Protein AF-A0A1V2M149-F1 (afdb_monomer_lite)

Foldseek 3Di:
DVVVQLVLLVVLLVLLVVLLVLLVVLLVQEDADPLLALQVFDQSHFHWFPAADPVVRHALSVQLVVLSVQSVVCNVCRPVPPDHSVSSVVSSVSNVVSSVQRVPADHHQNVLFVVLLVVLVVLLVVLVVCLVPDDEDPVLSVVLVVLSVLSVLLSPQPLEGQQLWGWDHDRNTHIDIDGDVDSNSFHSHSDCCDTSSVVNVVSSVCSRPPDHPPPPVPPVVPPPPPDDDDDDDDDDDDDD

Structure (mmCIF, N/CA/C/O backbone):
data_AF-A0A1V2M149-F1
#
_entry.id   AF-A0A1V2M149-F1
#
loop_
_atom_site.group_PDB
_atom_site.id
_atom_site.type_symbol
_atom_site.label_atom_id
_atom_site.label_alt_id
_atom_site.label_comp_id
_atom_site.label_asym_id
_atom_site.label_entity_id
_atom_site.label_seq_id
_atom_site.pdbx_PDB_ins_code
_atom_site.Cartn_x
_atom_site.Cartn_y
_atom_site.Cartn_z
_atom_site.occupancy
_atom_site.B_iso_or_equiv
_atom_site.auth_seq_id
_atom_site.auth_comp_id
_atom_site.auth_asym_id
_atom_site.auth_atom_id
_atom_site.pdbx_PDB_model_num
ATOM 1 N N . MET A 1 1 ? 32.442 -11.843 -39.192 1.00 55.91 1 MET A N 1
ATOM 2 C CA . MET A 1 1 ? 32.584 -10.515 -38.550 1.00 55.91 1 MET A CA 1
ATOM 3 C C . MET A 1 1 ? 31.422 -9.558 -38.807 1.00 55.91 1 MET A C 1
ATOM 5 O O . MET A 1 1 ? 30.627 -9.436 -37.894 1.00 55.91 1 MET A O 1
ATOM 9 N N . GLN A 1 2 ? 31.241 -8.909 -39.972 1.00 56.12 2 GLN A N 1
ATOM 10 C CA . GLN A 1 2 ? 30.131 -7.934 -40.131 1.00 56.12 2 GLN A CA 1
ATOM 11 C C . GLN A 1 2 ? 28.722 -8.558 -40.018 1.00 56.12 2 GLN A C 1
ATOM 13 O O . GLN A 1 2 ? 27.855 -7.975 -39.384 1.00 56.12 2 GLN A O 1
ATOM 18 N N . ILE A 1 3 ? 28.509 -9.769 -40.549 1.00 57.56 3 ILE A N 1
ATOM 19 C CA . ILE A 1 3 ? 27.201 -10.458 -40.491 1.00 57.56 3 ILE A CA 1
ATOM 20 C C . ILE A 1 3 ? 26.875 -10.984 -39.079 1.00 57.56 3 ILE A C 1
ATOM 22 O O . ILE A 1 3 ? 25.731 -10.899 -38.646 1.00 57.56 3 ILE A O 1
ATOM 26 N N . GLU A 1 4 ? 27.868 -11.486 -38.334 1.00 62.62 4 GLU A N 1
ATOM 27 C CA . GLU A 1 4 ? 27.676 -11.912 -36.933 1.00 62.62 4 GLU A CA 1
ATOM 28 C C . GLU A 1 4 ? 27.300 -10.734 -36.031 1.00 62.62 4 GLU A C 1
ATOM 30 O O . GLU A 1 4 ? 26.436 -10.880 -35.175 1.00 62.62 4 GLU A O 1
ATOM 35 N N . ASN A 1 5 ? 27.890 -9.557 -36.261 1.00 63.03 5 ASN A N 1
ATOM 36 C CA . ASN A 1 5 ? 27.595 -8.367 -35.466 1.00 63.03 5 ASN A CA 1
ATOM 37 C C . ASN A 1 5 ? 26.162 -7.847 -35.708 1.00 63.03 5 ASN A C 1
ATOM 39 O O . ASN A 1 5 ? 25.458 -7.510 -34.764 1.00 63.03 5 ASN A O 1
ATOM 43 N N . ILE A 1 6 ? 25.689 -7.874 -36.961 1.00 64.38 6 ILE A N 1
ATOM 44 C CA . ILE A 1 6 ? 24.309 -7.487 -37.318 1.00 64.38 6 ILE A CA 1
ATOM 45 C C . ILE A 1 6 ? 23.278 -8.449 -36.707 1.00 64.38 6 ILE A C 1
ATOM 47 O O . ILE A 1 6 ? 22.243 -8.011 -36.203 1.00 64.38 6 ILE A O 1
ATOM 51 N N . ASN A 1 7 ? 23.558 -9.756 -36.720 1.00 74.94 7 ASN A N 1
ATOM 52 C CA . ASN A 1 7 ? 22.673 -10.745 -36.101 1.00 74.94 7 ASN A CA 1
ATOM 53 C C . ASN A 1 7 ? 22.617 -10.583 -34.575 1.00 74.94 7 ASN A C 1
ATOM 55 O O . ASN A 1 7 ? 21.542 -10.722 -33.999 1.00 74.94 7 ASN A O 1
ATOM 59 N N . ASN A 1 8 ? 23.737 -10.241 -33.933 1.00 80.19 8 ASN A N 1
ATOM 60 C CA . ASN A 1 8 ? 23.773 -9.987 -32.493 1.00 80.19 8 ASN A CA 1
ATOM 61 C C . ASN A 1 8 ? 22.982 -8.728 -32.110 1.00 80.19 8 ASN A C 1
ATOM 63 O O . ASN A 1 8 ? 22.226 -8.774 -31.146 1.00 80.19 8 ASN A O 1
ATOM 67 N N . ILE A 1 9 ? 23.092 -7.635 -32.877 1.00 84.62 9 ILE A N 1
ATOM 68 C CA . ILE A 1 9 ? 22.321 -6.403 -32.630 1.00 84.62 9 ILE A CA 1
ATOM 69 C C . ILE A 1 9 ? 20.817 -6.683 -32.674 1.00 84.62 9 ILE A C 1
ATOM 71 O O . ILE A 1 9 ? 20.115 -6.356 -31.721 1.00 84.62 9 ILE A O 1
ATOM 75 N N . ARG A 1 10 ? 20.33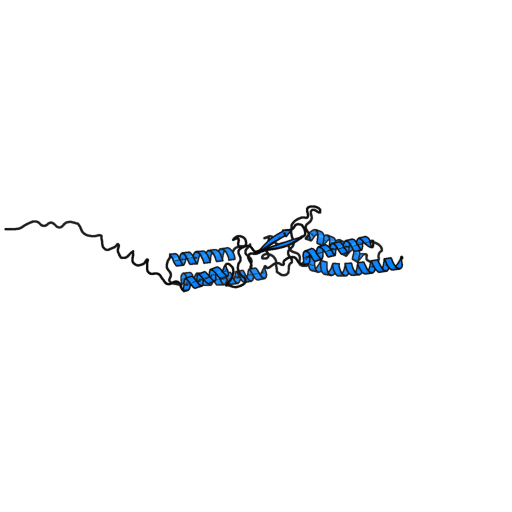1 -7.368 -33.717 1.00 85.56 10 ARG A N 1
ATOM 76 C CA . ARG A 1 10 ? 18.900 -7.688 -33.843 1.00 85.56 10 ARG A CA 1
ATOM 77 C C . ARG A 1 10 ? 18.354 -8.518 -32.685 1.00 85.56 10 ARG A C 1
ATOM 79 O O . ARG A 1 10 ? 17.236 -8.276 -32.250 1.00 85.56 10 ARG A O 1
ATOM 86 N N . VAL A 1 11 ? 19.123 -9.488 -32.190 1.00 88.38 11 VAL A N 1
ATOM 87 C CA . VAL A 1 11 ? 18.694 -10.327 -31.059 1.00 88.38 11 VAL A CA 1
ATOM 88 C C . VAL A 1 11 ? 18.508 -9.487 -29.794 1.00 88.38 11 VAL A C 1
ATOM 90 O O . VAL A 1 11 ? 17.501 -9.637 -29.108 1.00 88.38 11 VAL A O 1
ATOM 93 N N . VAL A 1 12 ? 19.437 -8.573 -29.500 1.00 89.12 12 VAL A N 1
ATOM 94 C CA . VAL A 1 12 ? 19.335 -7.719 -28.304 1.00 89.12 12 VAL A CA 1
ATOM 95 C C . VAL A 1 12 ? 18.253 -6.642 -28.477 1.00 89.12 12 VAL A C 1
ATOM 97 O O . VAL A 1 12 ? 17.577 -6.293 -27.513 1.00 89.12 12 VAL A O 1
ATOM 100 N N . GLU A 1 13 ? 18.015 -6.146 -29.696 1.00 92.38 13 GLU A N 1
ATOM 101 C CA . GLU A 1 13 ? 16.868 -5.271 -29.992 1.00 92.38 13 GLU A CA 1
ATOM 102 C C . GLU A 1 13 ? 15.524 -5.977 -29.735 1.00 92.38 13 GLU A C 1
ATOM 104 O O . GLU A 1 13 ? 14.622 -5.377 -29.149 1.00 92.38 13 GLU A O 1
ATOM 109 N N . GLU A 1 14 ? 15.387 -7.244 -30.142 1.00 92.12 14 GLU A N 1
ATOM 110 C CA . GLU A 1 14 ? 14.193 -8.059 -29.873 1.00 92.12 14 GLU A CA 1
ATOM 111 C C . GLU A 1 14 ? 13.996 -8.271 -28.360 1.00 92.12 14 GLU A C 1
ATOM 113 O O . GLU A 1 14 ? 12.901 -8.040 -27.843 1.00 92.12 14 GLU A O 1
ATOM 118 N N . GLU A 1 15 ? 15.063 -8.593 -27.621 1.00 92.81 15 GLU A N 1
ATOM 119 C CA . GLU A 1 15 ? 15.020 -8.722 -26.157 1.00 92.81 15 GLU A CA 1
ATOM 120 C C . GLU A 1 15 ? 14.607 -7.409 -25.466 1.00 92.81 15 GLU A C 1
ATOM 122 O O . GLU A 1 15 ? 13.739 -7.394 -24.585 1.00 92.81 15 GLU A O 1
ATOM 127 N N . LEU A 1 16 ? 15.181 -6.279 -25.888 1.00 95.94 16 LEU A N 1
ATOM 128 C CA . LEU A 1 16 ? 14.835 -4.960 -25.363 1.00 95.94 16 LEU A CA 1
ATOM 129 C C . LEU A 1 16 ? 13.371 -4.596 -25.651 1.00 95.94 16 LEU A C 1
ATOM 131 O O . LEU A 1 16 ? 12.716 -3.983 -24.803 1.00 95.94 16 LEU A O 1
ATOM 135 N N . ALA A 1 17 ? 12.845 -4.969 -26.822 1.00 95.88 17 ALA A N 1
ATOM 136 C CA . ALA A 1 17 ? 11.453 -4.728 -27.189 1.00 95.88 17 ALA A CA 1
ATOM 137 C C . ALA A 1 17 ? 10.487 -5.483 -26.262 1.00 95.88 17 ALA A C 1
ATOM 139 O O . ALA A 1 17 ? 9.536 -4.884 -25.749 1.00 95.88 17 ALA A O 1
ATOM 140 N N . ASP A 1 18 ? 10.766 -6.755 -25.978 1.00 94.38 18 ASP A N 1
ATOM 141 C CA . ASP A 1 18 ? 9.963 -7.570 -25.063 1.00 94.38 18 ASP A CA 1
ATOM 142 C C . ASP A 1 18 ? 9.987 -7.004 -23.634 1.00 94.38 18 ASP A C 1
ATOM 144 O O . ASP A 1 18 ? 8.938 -6.831 -22.994 1.00 94.38 18 ASP A O 1
ATOM 148 N N . PHE A 1 19 ? 11.169 -6.621 -23.137 1.00 94.44 19 PHE A N 1
ATOM 149 C CA . PHE A 1 19 ? 11.291 -5.975 -21.829 1.00 94.44 19 PHE A CA 1
ATOM 150 C C . PHE A 1 19 ? 10.573 -4.631 -21.763 1.00 94.44 19 PHE A C 1
ATOM 152 O O . PHE A 1 19 ? 9.942 -4.323 -20.748 1.00 94.44 19 PHE A O 1
ATOM 159 N N . LEU A 1 20 ? 10.626 -3.832 -22.828 1.00 97.94 20 LEU A N 1
ATOM 160 C CA . LEU A 1 20 ? 9.952 -2.541 -22.893 1.00 97.94 20 LEU A CA 1
ATOM 161 C C . LEU A 1 20 ? 8.432 -2.681 -22.728 1.00 97.94 20 LEU A C 1
ATOM 163 O O . LEU A 1 20 ? 7.820 -1.868 -22.024 1.00 97.94 20 LEU A O 1
ATOM 167 N N . VAL A 1 21 ? 7.823 -3.712 -23.320 1.00 97.44 21 VAL A N 1
ATOM 168 C CA . VAL A 1 21 ? 6.388 -3.999 -23.157 1.00 97.44 21 VAL A CA 1
ATOM 169 C C . VAL A 1 21 ? 6.069 -4.291 -21.691 1.00 97.44 21 VAL A C 1
ATOM 171 O O . VAL A 1 21 ? 5.229 -3.609 -21.094 1.00 97.44 21 VAL A O 1
ATOM 174 N N . MET A 1 22 ? 6.791 -5.235 -21.079 1.00 96.75 22 MET A N 1
ATOM 175 C CA . MET A 1 22 ? 6.594 -5.602 -19.670 1.00 96.75 22 MET A CA 1
ATOM 176 C C . MET A 1 22 ? 6.817 -4.415 -18.726 1.00 96.75 22 MET A C 1
ATOM 178 O O . MET A 1 22 ? 6.058 -4.210 -17.774 1.00 96.75 22 MET A O 1
ATOM 182 N N . ALA A 1 23 ? 7.843 -3.607 -18.990 1.00 97.50 23 ALA A N 1
ATOM 183 C CA . ALA A 1 23 ? 8.186 -2.460 -18.168 1.00 97.50 23 ALA A CA 1
ATOM 184 C C . ALA A 1 23 ? 7.156 -1.332 -18.261 1.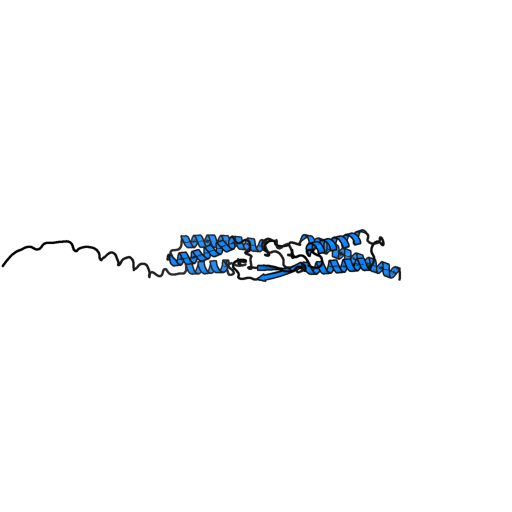00 97.50 23 ALA A C 1
ATOM 186 O O . ALA A 1 23 ? 6.804 -0.707 -17.255 1.00 97.50 23 ALA A O 1
ATOM 187 N N . THR A 1 24 ? 6.627 -1.094 -19.460 1.00 97.75 24 THR A N 1
ATOM 188 C CA . THR A 1 24 ? 5.564 -0.110 -19.674 1.00 97.75 24 THR A CA 1
ATOM 189 C C . THR A 1 24 ? 4.292 -0.521 -18.941 1.00 97.75 24 THR A C 1
ATOM 191 O O . THR A 1 24 ? 3.666 0.322 -18.296 1.00 97.75 24 THR A O 1
ATOM 194 N N . GLU A 1 25 ? 3.942 -1.811 -18.956 1.00 97.06 25 GLU A N 1
ATOM 195 C CA . GLU A 1 25 ? 2.815 -2.319 -18.174 1.00 97.06 25 GLU A CA 1
ATOM 196 C C . GLU A 1 25 ? 3.050 -2.128 -16.668 1.00 97.06 25 GLU A C 1
ATOM 198 O O . GLU A 1 25 ? 2.195 -1.564 -15.976 1.00 97.06 25 GLU A O 1
ATOM 203 N N . LEU A 1 26 ? 4.221 -2.526 -16.153 1.00 96.88 26 LEU A N 1
ATOM 204 C CA . LEU A 1 26 ? 4.565 -2.382 -14.736 1.00 96.88 26 LEU A CA 1
ATOM 205 C C . LEU A 1 26 ? 4.508 -0.920 -14.282 1.00 96.88 26 LEU A C 1
ATOM 207 O O . LEU A 1 26 ? 3.958 -0.637 -13.219 1.00 96.88 26 LEU A O 1
ATOM 211 N N . LYS A 1 27 ? 5.000 0.019 -15.101 1.00 96.56 27 LYS A N 1
ATOM 212 C CA . LYS A 1 27 ? 4.998 1.459 -14.800 1.00 96.56 27 LYS A CA 1
ATOM 213 C C . LYS A 1 27 ? 3.611 1.981 -14.435 1.00 96.56 27 LYS A C 1
ATOM 215 O O . LYS A 1 27 ? 3.490 2.800 -13.527 1.00 96.56 27 LYS A O 1
ATOM 220 N N . THR A 1 28 ? 2.564 1.496 -15.103 1.00 96.25 28 THR A N 1
ATOM 221 C CA . THR A 1 28 ? 1.180 1.913 -14.812 1.00 96.25 28 THR A CA 1
ATOM 222 C C . THR A 1 28 ? 0.701 1.479 -13.425 1.00 96.25 28 THR A C 1
ATOM 224 O O . THR A 1 28 ? -0.209 2.091 -12.865 1.00 96.25 28 THR A O 1
ATOM 227 N N . LYS A 1 29 ? 1.344 0.461 -12.844 1.00 96.75 29 LYS A N 1
ATOM 228 C CA . LYS A 1 29 ? 1.026 -0.112 -11.534 1.00 96.75 29 LYS A CA 1
ATOM 229 C C . LYS A 1 29 ? 1.864 0.491 -10.403 1.00 96.75 29 LYS A C 1
ATOM 231 O O . LYS A 1 29 ? 1.637 0.144 -9.253 1.00 96.75 29 LYS A O 1
ATOM 236 N N . ILE A 1 30 ? 2.796 1.401 -10.676 1.00 95.81 30 ILE A N 1
ATOM 237 C CA . ILE A 1 30 ? 3.660 1.987 -9.644 1.00 95.81 30 ILE A CA 1
ATOM 238 C C . ILE A 1 30 ? 2.948 3.133 -8.915 1.00 95.81 30 ILE A C 1
ATOM 240 O O . ILE A 1 30 ? 2.494 4.103 -9.532 1.00 95.81 30 ILE A O 1
ATOM 244 N N . LYS A 1 31 ? 2.912 3.071 -7.582 1.00 95.00 31 LYS A N 1
ATOM 245 C CA . LYS A 1 31 ? 2.471 4.160 -6.701 1.00 95.00 31 LYS A CA 1
ATOM 246 C C . LYS A 1 31 ? 3.382 4.270 -5.488 1.00 95.00 31 LYS A C 1
ATOM 248 O O . LYS A 1 31 ? 3.996 3.302 -5.073 1.00 95.00 31 LYS A O 1
ATOM 253 N N . SER A 1 32 ? 3.433 5.451 -4.891 1.00 92.25 32 SER A N 1
ATOM 254 C CA . SER A 1 32 ? 3.992 5.617 -3.552 1.00 92.25 32 SER A CA 1
ATOM 255 C C . SER A 1 32 ? 2.868 5.993 -2.597 1.00 92.25 32 SER A C 1
ATOM 257 O O . SER A 1 32 ? 1.950 6.721 -2.989 1.00 92.25 32 SER A O 1
ATOM 259 N N . SER A 1 33 ? 2.911 5.460 -1.378 1.00 91.19 33 SER A N 1
ATOM 260 C CA . SER A 1 33 ? 1.888 5.736 -0.372 1.00 91.19 33 SER A CA 1
ATOM 261 C C . SER A 1 33 ? 2.237 7.026 0.369 1.00 91.19 33 SER A C 1
ATOM 263 O O . SER A 1 33 ? 3.363 7.202 0.833 1.00 91.19 33 SER A O 1
ATOM 265 N N . ALA A 1 34 ? 1.276 7.931 0.529 1.00 89.94 34 ALA A N 1
ATOM 266 C CA . ALA A 1 34 ? 1.521 9.176 1.257 1.00 89.94 34 ALA A CA 1
ATOM 267 C C . ALA A 1 34 ? 1.601 8.934 2.772 1.00 89.94 34 ALA A C 1
ATOM 269 O O . ALA A 1 34 ? 2.273 9.663 3.504 1.00 89.94 34 ALA A O 1
ATOM 270 N N . ASN A 1 35 ? 0.900 7.904 3.245 1.00 89.69 35 ASN A N 1
ATOM 271 C CA . ASN A 1 35 ? 0.792 7.580 4.662 1.00 89.69 35 ASN A CA 1
ATOM 272 C C . ASN A 1 35 ? 1.889 6.641 5.169 1.00 89.69 35 ASN A C 1
ATOM 274 O O . ASN A 1 35 ? 1.966 6.416 6.377 1.00 89.69 35 ASN A O 1
ATOM 278 N N . LYS A 1 36 ? 2.746 6.140 4.271 1.00 90.06 36 LYS A N 1
ATOM 279 C CA . LYS A 1 36 ? 3.680 5.036 4.531 1.00 90.06 36 LYS A CA 1
ATOM 280 C C . LYS A 1 36 ? 2.950 3.784 5.020 1.00 90.06 36 LYS A C 1
ATOM 282 O O . LYS A 1 36 ? 3.438 3.080 5.894 1.00 90.06 36 LYS A O 1
ATOM 287 N N . THR A 1 37 ? 1.763 3.536 4.484 1.00 88.00 37 THR A N 1
ATOM 288 C CA . THR A 1 37 ? 0.886 2.407 4.816 1.00 88.00 37 THR A CA 1
ATOM 289 C C . THR A 1 37 ? 0.226 1.908 3.538 1.00 88.00 37 THR A C 1
ATOM 291 O O . THR A 1 37 ? 0.131 2.635 2.560 1.00 88.00 37 THR A O 1
ATOM 294 N N . GLY A 1 38 ? -0.225 0.651 3.501 1.00 88.62 38 GLY A N 1
ATOM 295 C CA . GLY A 1 38 ? -0.825 0.087 2.274 1.00 88.62 38 GLY A CA 1
ATOM 296 C C . GLY A 1 38 ? -2.229 0.584 2.022 1.00 88.62 38 GLY A C 1
ATOM 297 O O . GLY A 1 38 ? -2.768 0.402 0.937 1.00 88.62 38 GLY A O 1
ATOM 298 N N . ASN A 1 39 ? -2.833 1.199 3.029 1.00 91.62 39 ASN A N 1
ATOM 299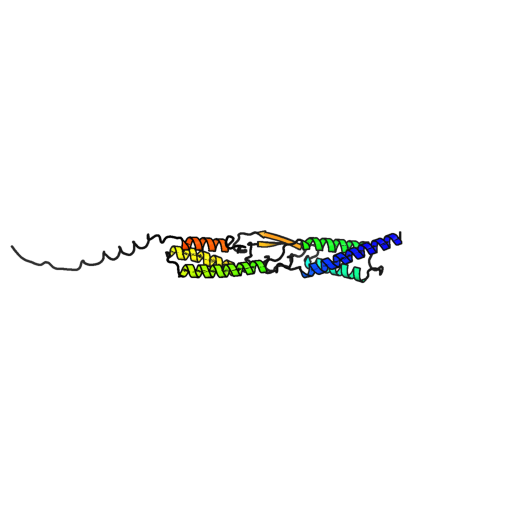 C CA . ASN A 1 39 ? -4.264 1.415 3.097 1.00 91.62 39 ASN A CA 1
ATOM 300 C C . ASN A 1 39 ? -4.774 2.552 2.199 1.00 91.62 39 ASN A C 1
ATOM 302 O O . ASN A 1 39 ? -5.959 2.586 1.892 1.00 91.62 39 ASN A O 1
ATOM 306 N N . ASP A 1 40 ? -3.925 3.477 1.756 1.00 91.50 40 ASP A N 1
ATOM 307 C CA . ASP A 1 40 ? -4.284 4.543 0.815 1.00 91.50 40 ASP A CA 1
ATOM 308 C C . ASP A 1 40 ? -4.068 4.123 -0.645 1.00 91.50 40 ASP A C 1
ATOM 310 O O . ASP A 1 40 ? -4.596 4.763 -1.561 1.00 91.50 40 ASP A O 1
ATOM 314 N N . VAL A 1 41 ? -3.369 3.008 -0.870 1.00 94.88 41 VAL A N 1
ATOM 315 C CA . VAL A 1 41 ? -3.022 2.487 -2.191 1.00 94.88 41 VAL A CA 1
ATOM 316 C C . VAL A 1 41 ? -3.793 1.195 -2.483 1.00 94.88 41 VAL A C 1
ATOM 318 O O . VAL A 1 41 ? -3.858 0.276 -1.671 1.00 94.88 41 VAL A O 1
ATOM 321 N N . SER A 1 42 ? -4.399 1.116 -3.670 1.00 95.50 42 SER A N 1
ATOM 322 C CA . SER A 1 42 ? -5.111 -0.092 -4.114 1.00 95.50 42 SER A CA 1
ATOM 323 C C . SER A 1 42 ? -4.168 -1.293 -4.231 1.00 95.50 42 SER A C 1
ATOM 325 O O . SER A 1 42 ? -3.017 -1.146 -4.639 1.00 95.50 42 SER A O 1
ATOM 327 N N . THR A 1 43 ? -4.688 -2.485 -3.952 1.00 94.50 43 THR A N 1
ATOM 328 C CA . THR A 1 43 ? -4.039 -3.798 -4.158 1.00 94.50 43 THR A CA 1
ATOM 329 C C . THR A 1 43 ? -3.503 -4.018 -5.574 1.00 94.50 43 THR A C 1
ATOM 331 O O . THR A 1 43 ? -2.555 -4.780 -5.786 1.00 94.50 43 THR A O 1
ATOM 334 N N . ASN A 1 44 ? -4.050 -3.302 -6.556 1.00 95.69 44 ASN A N 1
ATOM 335 C CA . ASN A 1 44 ? -3.576 -3.346 -7.937 1.00 95.69 44 ASN A CA 1
ATOM 336 C C . ASN A 1 44 ? -2.233 -2.633 -8.148 1.00 95.69 44 ASN A C 1
ATOM 338 O O . ASN A 1 44 ? -1.546 -2.918 -9.133 1.00 95.69 44 ASN A O 1
ATOM 342 N N . TYR A 1 45 ? -1.846 -1.741 -7.235 1.00 96.88 45 TYR A N 1
ATOM 343 C CA . TYR A 1 45 ? -0.608 -0.982 -7.330 1.00 96.88 45 TYR A CA 1
ATOM 344 C C . TYR A 1 45 ? 0.501 -1.576 -6.463 1.00 96.88 45 TYR A C 1
ATOM 346 O O . TYR A 1 45 ? 0.273 -2.099 -5.370 1.00 96.88 45 TYR A O 1
ATOM 354 N N . ILE A 1 46 ? 1.714 -1.450 -6.981 1.00 96.31 46 ILE A N 1
ATOM 355 C CA . ILE A 1 46 ? 2.976 -1.788 -6.343 1.00 96.31 46 ILE A CA 1
ATOM 356 C C . ILE A 1 46 ? 3.520 -0.526 -5.693 1.00 96.31 46 ILE A C 1
ATOM 358 O O . ILE A 1 46 ? 3.521 0.552 -6.299 1.00 96.31 46 ILE A O 1
ATOM 362 N N . LEU A 1 47 ? 3.976 -0.673 -4.459 1.00 95.81 47 LEU A N 1
ATOM 363 C CA . LEU A 1 47 ? 4.518 0.412 -3.672 1.00 95.81 47 LEU A CA 1
ATOM 364 C C . LEU A 1 47 ? 5.985 0.635 -4.011 1.00 95.81 47 LEU A C 1
ATOM 366 O O . LEU A 1 47 ? 6.788 -0.293 -4.039 1.00 95.81 47 LEU A O 1
ATOM 370 N N . VAL A 1 48 ? 6.346 1.888 -4.250 1.00 95.75 48 VAL A N 1
ATOM 371 C CA . VAL A 1 48 ? 7.735 2.314 -4.410 1.00 95.75 48 VAL A CA 1
ATOM 372 C C . VAL A 1 48 ? 8.039 3.491 -3.502 1.00 95.75 48 VAL A C 1
ATOM 374 O O . VAL A 1 48 ? 7.162 4.273 -3.121 1.00 95.75 48 VAL A O 1
ATOM 377 N N . SER A 1 49 ? 9.319 3.631 -3.203 1.00 93.19 49 SER A N 1
ATOM 378 C CA . SER A 1 49 ? 9.843 4.746 -2.434 1.00 93.19 49 SER A CA 1
ATOM 379 C C . SER A 1 49 ? 9.721 6.083 -3.166 1.00 93.19 49 SER A C 1
ATOM 381 O O . SER A 1 49 ? 10.039 6.200 -4.355 1.00 93.19 49 SER A O 1
ATOM 383 N N . ASN A 1 50 ? 9.336 7.118 -2.419 1.00 92.75 50 ASN A N 1
ATOM 384 C CA . ASN A 1 50 ? 9.480 8.517 -2.827 1.00 92.75 50 ASN A CA 1
ATOM 385 C C . ASN A 1 50 ? 10.857 9.104 -2.462 1.00 92.75 50 ASN A C 1
ATOM 387 O O . ASN A 1 50 ? 11.129 10.275 -2.740 1.00 92.75 50 ASN A O 1
ATOM 391 N N . GLY A 1 51 ? 11.732 8.314 -1.837 1.00 92.25 51 GLY A N 1
ATOM 392 C CA . GLY A 1 51 ? 13.100 8.696 -1.517 1.00 92.25 51 GLY A CA 1
ATOM 393 C C . GLY A 1 51 ? 13.937 8.922 -2.775 1.00 92.25 51 GLY A C 1
ATOM 394 O O . GLY A 1 51 ? 13.871 8.156 -3.737 1.00 92.25 51 GLY A O 1
ATOM 395 N N . LYS A 1 52 ? 14.748 9.981 -2.761 1.00 94.31 52 LYS A N 1
ATOM 396 C CA . LYS A 1 52 ? 15.697 10.277 -3.837 1.00 94.31 52 LYS A CA 1
ATOM 397 C C . LYS A 1 52 ? 17.008 9.542 -3.597 1.00 94.31 52 LYS A C 1
ATOM 399 O O . LYS A 1 52 ? 17.541 9.568 -2.488 1.00 94.31 52 LYS A O 1
ATOM 404 N N . ASN A 1 53 ? 17.541 8.922 -4.641 1.00 89.75 53 ASN A N 1
ATOM 405 C CA . ASN A 1 53 ? 18.886 8.372 -4.622 1.00 89.75 53 ASN A CA 1
ATOM 406 C C . ASN A 1 53 ? 19.897 9.520 -4.399 1.00 89.75 53 ASN A C 1
ATOM 408 O O . ASN A 1 53 ? 19.807 10.537 -5.088 1.00 89.75 53 ASN A O 1
ATOM 412 N N . PRO A 1 54 ? 20.849 9.396 -3.459 1.00 89.12 54 PRO A N 1
ATOM 413 C CA . PRO A 1 54 ? 21.791 10.471 -3.141 1.00 89.12 54 PRO A CA 1
ATOM 414 C C . PRO A 1 54 ? 22.770 10.796 -4.280 1.00 89.12 54 PRO A C 1
ATOM 416 O O . PRO A 1 54 ? 23.297 11.902 -4.320 1.00 89.12 54 PRO A O 1
ATOM 419 N N . ILE A 1 55 ? 23.009 9.853 -5.196 1.00 89.75 55 ILE A N 1
ATOM 420 C CA . ILE A 1 55 ? 23.925 10.007 -6.332 1.00 89.75 55 ILE A CA 1
ATOM 421 C C . ILE A 1 55 ? 23.209 10.689 -7.499 1.00 89.75 55 ILE A C 1
ATOM 423 O O . ILE A 1 55 ? 23.702 11.676 -8.034 1.00 89.75 55 ILE A O 1
ATOM 427 N N . THR A 1 56 ? 22.038 10.184 -7.896 1.00 90.62 56 THR A N 1
ATOM 428 C CA . THR A 1 56 ? 21.315 10.711 -9.070 1.00 90.62 56 THR A CA 1
ATOM 429 C C . THR A 1 56 ? 20.341 11.837 -8.735 1.00 90.62 56 THR A C 1
ATOM 431 O O . THR A 1 56 ? 19.861 12.515 -9.638 1.00 90.62 56 THR A O 1
ATOM 434 N N . ASN A 1 57 ? 20.037 12.049 -7.450 1.00 93.38 57 ASN A N 1
ATOM 435 C CA . ASN A 1 57 ? 19.020 12.981 -6.953 1.00 93.38 57 ASN A CA 1
ATOM 436 C C . ASN A 1 57 ? 17.606 12.726 -7.522 1.00 93.38 57 ASN A C 1
ATOM 438 O O . ASN A 1 57 ? 16.769 13.630 -7.610 1.00 93.38 57 ASN A O 1
ATOM 442 N N . GLU A 1 58 ? 17.319 11.476 -7.887 1.00 93.25 58 GLU A N 1
ATOM 443 C CA . GLU A 1 58 ? 16.065 11.051 -8.512 1.00 93.25 58 GLU A CA 1
ATOM 444 C C . GLU A 1 58 ? 15.422 9.905 -7.737 1.00 93.25 58 GLU A C 1
ATOM 446 O O . GLU A 1 58 ? 16.108 9.111 -7.094 1.00 93.25 58 GLU A O 1
ATOM 451 N N . THR A 1 59 ? 14.091 9.824 -7.776 1.00 94.12 59 THR A N 1
ATOM 452 C CA . THR A 1 59 ? 13.371 8.669 -7.226 1.00 94.12 59 THR A CA 1
ATOM 453 C C . THR A 1 59 ? 13.476 7.487 -8.182 1.00 94.12 59 THR A C 1
ATOM 455 O O . THR A 1 59 ? 13.682 7.666 -9.388 1.00 94.12 59 THR A O 1
ATOM 458 N N . ILE A 1 60 ? 13.261 6.270 -7.674 1.00 93.69 60 ILE A N 1
ATOM 459 C CA . ILE A 1 60 ? 13.290 5.074 -8.524 1.00 93.69 60 ILE A CA 1
ATOM 460 C C . ILE A 1 60 ? 12.263 5.147 -9.662 1.00 93.69 60 ILE A C 1
ATOM 462 O O . ILE A 1 60 ? 12.545 4.725 -10.776 1.00 93.69 60 ILE A O 1
ATOM 466 N N . SER A 1 61 ? 11.095 5.749 -9.415 1.00 94.19 61 SER A N 1
ATOM 467 C CA . SER A 1 61 ? 10.031 5.895 -10.416 1.00 94.19 61 SER A CA 1
ATOM 468 C C . SER A 1 61 ? 10.437 6.827 -11.567 1.00 94.19 61 SER A C 1
ATOM 470 O O . SER A 1 61 ? 10.113 6.577 -12.734 1.00 94.19 61 SER A O 1
ATOM 472 N N . VAL A 1 62 ? 11.207 7.880 -11.261 1.00 95.56 62 VAL A N 1
ATOM 473 C CA . VAL A 1 62 ? 11.777 8.779 -12.275 1.00 95.56 62 VAL A CA 1
ATOM 474 C C . VAL A 1 62 ? 12.867 8.062 -13.069 1.00 95.56 62 VAL A C 1
ATOM 476 O O . VAL A 1 62 ? 12.807 8.070 -14.298 1.00 95.56 62 VAL A O 1
ATOM 479 N N . ALA A 1 63 ? 13.803 7.389 -12.392 1.00 95.75 63 ALA A N 1
ATOM 480 C CA . ALA A 1 63 ? 14.852 6.605 -13.047 1.00 95.75 63 ALA A CA 1
ATOM 481 C C . ALA A 1 63 ? 14.255 5.535 -13.979 1.00 95.75 63 ALA A C 1
ATOM 483 O O . ALA A 1 63 ? 14.648 5.421 -15.138 1.00 95.75 63 ALA A O 1
ATOM 484 N N . TYR A 1 64 ? 13.221 4.832 -13.518 1.00 97.00 64 TYR A N 1
ATOM 485 C CA . TYR A 1 64 ? 12.512 3.827 -14.301 1.00 97.00 64 TYR A CA 1
ATOM 486 C C . TYR A 1 64 ? 11.799 4.412 -15.523 1.00 97.00 64 TYR A C 1
ATOM 488 O O . TYR A 1 64 ? 11.878 3.876 -16.626 1.00 97.00 64 TYR A O 1
ATOM 496 N N . SER A 1 65 ? 11.157 5.573 -15.363 1.00 97.06 65 SER A N 1
ATOM 497 C CA . SER A 1 65 ? 10.534 6.285 -16.482 1.00 97.06 65 SER A CA 1
ATOM 498 C C . SER A 1 65 ? 11.544 6.711 -17.545 1.00 97.06 65 SER A C 1
ATOM 500 O O . SER A 1 65 ? 11.219 6.667 -18.732 1.00 97.06 65 SER A O 1
ATOM 502 N N . LYS A 1 66 ? 12.752 7.106 -17.133 1.00 97.44 66 LYS A N 1
ATOM 503 C CA . LYS A 1 66 ? 13.846 7.428 -18.051 1.00 97.44 66 LYS A CA 1
ATOM 504 C C . LYS A 1 66 ? 14.367 6.190 -18.768 1.00 97.44 66 LYS A C 1
ATOM 506 O O . LYS A 1 66 ? 14.500 6.250 -19.984 1.00 97.44 66 LYS A O 1
ATOM 511 N N . ALA A 1 67 ? 14.582 5.081 -18.060 1.00 97.69 67 ALA A N 1
ATOM 512 C CA . ALA A 1 67 ? 15.005 3.820 -18.671 1.00 97.69 67 ALA A CA 1
ATOM 513 C C . ALA A 1 67 ? 14.015 3.358 -19.757 1.00 97.69 67 ALA A C 1
ATOM 515 O O . ALA A 1 67 ? 14.423 3.065 -20.877 1.00 97.69 67 ALA A O 1
ATOM 516 N N . ILE A 1 68 ? 12.706 3.429 -19.482 1.00 98.44 68 ILE A N 1
ATOM 517 C CA . ILE A 1 68 ? 11.653 3.160 -20.478 1.00 98.44 68 ILE A CA 1
ATOM 518 C C . ILE A 1 68 ? 11.750 4.114 -21.676 1.00 98.44 68 ILE A C 1
ATOM 520 O O . ILE A 1 68 ? 11.588 3.688 -22.818 1.00 98.44 68 ILE A O 1
ATOM 524 N N . SER A 1 69 ? 12.016 5.404 -21.445 1.00 98.31 69 SER A N 1
ATOM 525 C CA . SER A 1 69 ? 12.161 6.387 -22.526 1.00 98.31 69 SER A CA 1
ATOM 526 C C . SER A 1 69 ? 13.385 6.123 -23.403 1.00 98.31 69 SER A C 1
ATOM 528 O O . SER A 1 69 ? 13.300 6.305 -24.616 1.00 98.31 69 SER A O 1
ATOM 530 N N . VAL A 1 70 ? 14.508 5.714 -22.809 1.00 98.06 70 VAL A N 1
ATOM 531 C CA . VAL A 1 70 ? 15.731 5.346 -23.536 1.00 98.06 70 VAL A CA 1
ATOM 532 C C . VAL A 1 70 ? 15.472 4.101 -24.379 1.00 98.06 70 VAL A C 1
ATOM 534 O O . VAL A 1 70 ? 15.644 4.157 -25.594 1.00 98.06 70 VAL A O 1
ATOM 537 N N . ALA A 1 71 ? 14.938 3.038 -23.771 1.00 98.06 71 ALA A N 1
ATOM 538 C CA . ALA A 1 71 ? 14.561 1.811 -24.470 1.00 98.06 71 ALA A CA 1
ATOM 539 C C . ALA A 1 71 ? 13.587 2.083 -25.630 1.00 98.06 71 ALA A C 1
ATOM 541 O O . ALA A 1 71 ? 13.810 1.645 -26.753 1.00 98.06 71 ALA A O 1
ATOM 542 N N . SER A 1 72 ? 12.556 2.903 -25.403 1.00 97.94 72 SER A N 1
ATOM 543 C CA . SER A 1 72 ? 11.605 3.304 -26.452 1.00 97.94 72 SER A CA 1
ATOM 544 C C . SER A 1 72 ? 12.267 4.060 -27.603 1.00 97.94 72 SER A C 1
ATOM 546 O O . SER A 1 72 ? 11.821 3.958 -28.744 1.00 97.94 72 SER A O 1
ATOM 548 N N . SER A 1 73 ? 13.290 4.868 -27.311 1.00 97.56 73 SER A N 1
ATOM 549 C CA . SER A 1 73 ? 14.037 5.584 -28.341 1.00 97.56 73 SER A CA 1
ATOM 550 C C . SER A 1 73 ? 14.877 4.620 -29.169 1.00 97.56 73 SER A C 1
ATOM 552 O O . SER A 1 73 ? 14.845 4.717 -30.388 1.00 97.56 73 SER A O 1
ATOM 554 N N . ILE A 1 74 ? 15.563 3.672 -28.529 1.00 96.31 74 ILE A N 1
ATOM 555 C CA . ILE A 1 74 ? 16.353 2.642 -29.213 1.00 96.31 74 ILE A CA 1
ATOM 556 C C . ILE A 1 74 ? 15.467 1.827 -30.153 1.00 96.31 74 ILE A C 1
ATOM 558 O O . ILE A 1 74 ? 15.706 1.818 -31.355 1.00 96.31 74 ILE A O 1
ATOM 562 N N . ILE A 1 75 ? 14.370 1.264 -29.639 1.00 96.31 75 ILE A N 1
ATOM 563 C CA . ILE A 1 75 ? 13.442 0.446 -30.433 1.00 96.31 75 ILE A CA 1
ATOM 564 C C . ILE A 1 75 ? 12.821 1.224 -31.599 1.00 96.31 75 ILE A C 1
ATOM 566 O O . ILE A 1 75 ? 12.573 0.658 -32.660 1.00 96.31 75 ILE A O 1
ATOM 570 N N . ARG A 1 76 ? 12.595 2.536 -31.452 1.00 95.81 76 ARG A N 1
ATOM 571 C CA . ARG A 1 76 ? 12.073 3.370 -32.547 1.00 95.81 76 ARG A CA 1
ATOM 572 C C . ARG A 1 76 ? 13.014 3.437 -33.750 1.00 95.81 76 ARG A C 1
ATOM 574 O O . ARG A 1 76 ? 12.521 3.567 -34.862 1.00 95.81 76 ARG A O 1
ATOM 581 N N . TYR A 1 77 ? 14.323 3.409 -33.516 1.00 94.19 77 TYR A N 1
ATOM 582 C CA . TYR A 1 77 ? 15.352 3.516 -34.553 1.00 94.19 77 TYR A CA 1
ATOM 583 C C . TYR A 1 77 ? 16.083 2.181 -34.772 1.00 94.19 77 TYR A C 1
ATOM 585 O O . TYR A 1 77 ? 17.218 2.172 -35.253 1.00 94.19 77 TYR A O 1
ATOM 593 N N . ALA A 1 78 ? 15.455 1.063 -34.391 1.00 88.62 78 ALA A N 1
ATOM 594 C CA . ALA A 1 78 ? 16.014 -0.266 -34.589 1.00 88.62 78 ALA A CA 1
ATOM 595 C C . ALA A 1 78 ? 16.290 -0.512 -36.081 1.00 88.62 78 ALA A C 1
ATOM 597 O O . ALA A 1 78 ? 15.446 -0.232 -36.937 1.00 88.62 78 ALA A O 1
ATOM 598 N N . GLY A 1 79 ? 17.489 -1.002 -36.396 1.00 82.81 79 GLY A N 1
ATOM 599 C CA . GLY A 1 79 ? 17.951 -1.200 -37.776 1.00 82.81 79 GLY A CA 1
ATOM 600 C C . GLY A 1 79 ? 18.386 0.060 -38.545 1.00 82.81 79 GLY A C 1
ATOM 601 O O . GLY A 1 79 ? 18.709 -0.056 -39.726 1.00 82.81 79 GLY A O 1
ATOM 602 N N . GLU A 1 80 ? 18.425 1.245 -37.919 1.00 86.81 80 GLU A N 1
ATOM 603 C CA . GLU A 1 80 ? 18.903 2.496 -38.548 1.00 86.81 80 GLU A CA 1
ATOM 604 C C . GLU A 1 80 ? 20.372 2.851 -38.209 1.00 86.81 80 GLU A C 1
ATOM 606 O O . GLU A 1 80 ? 20.776 4.001 -38.376 1.00 86.81 80 GLU A O 1
ATOM 611 N N . ASP A 1 81 ? 21.175 1.902 -37.702 1.00 81.75 81 ASP A N 1
ATOM 612 C CA . ASP A 1 81 ? 22.582 2.086 -37.264 1.00 81.75 81 ASP A CA 1
ATOM 613 C C . ASP A 1 81 ? 22.807 3.286 -36.312 1.00 81.75 81 ASP A C 1
ATOM 615 O O . ASP A 1 81 ? 23.905 3.833 -36.194 1.00 81.75 81 ASP A O 1
ATOM 619 N N . LYS A 1 82 ? 21.747 3.722 -35.621 1.00 91.62 82 LYS A N 1
ATOM 620 C CA . LYS A 1 82 ? 21.764 4.912 -34.764 1.00 91.62 82 LYS A CA 1
ATOM 621 C C . LYS A 1 82 ? 22.355 4.658 -33.379 1.00 91.62 82 LYS A C 1
ATOM 623 O O . LYS A 1 82 ? 22.886 5.589 -32.778 1.00 91.62 82 LYS A O 1
ATOM 628 N N . TYR A 1 83 ? 22.206 3.435 -32.882 1.00 92.12 83 TYR A N 1
ATOM 629 C CA . TYR A 1 83 ? 22.653 3.010 -31.562 1.00 92.12 83 TYR A CA 1
ATOM 630 C C . TYR A 1 83 ? 23.659 1.872 -31.703 1.00 92.12 83 TYR A C 1
ATOM 632 O O . TYR A 1 83 ? 23.488 0.997 -32.553 1.00 92.12 83 TYR A O 1
ATOM 640 N N . SER A 1 84 ? 24.709 1.888 -30.885 1.00 91.44 84 SER A N 1
ATOM 641 C CA . SER A 1 84 ? 25.703 0.818 -30.855 1.00 91.44 84 SER A CA 1
ATOM 642 C C . SER A 1 84 ? 25.174 -0.412 -30.115 1.00 91.44 84 SER A C 1
ATOM 644 O O . SER A 1 84 ? 24.254 -0.328 -29.302 1.00 91.44 84 SER A O 1
ATOM 646 N N . TYR A 1 85 ? 25.793 -1.567 -30.364 1.00 90.62 85 TYR A N 1
ATOM 647 C CA . TYR A 1 85 ? 25.484 -2.804 -29.645 1.00 90.62 85 TYR A CA 1
ATOM 648 C C . TYR A 1 85 ? 25.600 -2.630 -28.120 1.00 90.62 85 TYR A C 1
ATOM 650 O O . TYR A 1 85 ? 24.740 -3.084 -27.367 1.00 90.62 85 TYR A O 1
ATOM 658 N N . GLU A 1 86 ? 26.629 -1.915 -27.666 1.00 92.44 86 GLU A N 1
ATOM 659 C CA . GLU A 1 86 ? 26.876 -1.625 -26.253 1.00 92.44 86 GLU A CA 1
ATOM 660 C C . GLU A 1 86 ? 25.784 -0.736 -25.643 1.00 92.44 86 GLU A C 1
ATOM 662 O O . GLU A 1 86 ? 25.338 -1.009 -24.532 1.00 92.44 86 GLU A O 1
ATOM 667 N N . GLU A 1 87 ? 25.306 0.282 -26.368 1.00 94.50 87 GLU A N 1
ATOM 668 C CA . G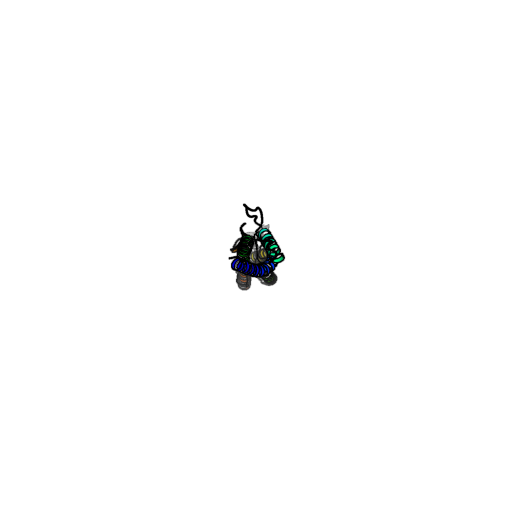LU A 1 87 ? 24.219 1.155 -25.900 1.00 94.50 87 GLU A CA 1
ATOM 669 C C . GLU A 1 87 ? 22.900 0.384 -25.729 1.00 94.50 87 GLU A C 1
ATOM 671 O O . GLU A 1 87 ? 22.141 0.636 -24.788 1.00 94.50 87 GLU A O 1
ATOM 676 N N . ILE A 1 88 ? 22.626 -0.575 -26.621 1.00 94.94 88 ILE A N 1
ATOM 677 C CA . ILE A 1 88 ? 21.431 -1.427 -26.553 1.00 94.94 88 ILE A CA 1
ATOM 678 C C . ILE A 1 88 ? 21.526 -2.374 -25.349 1.00 94.94 88 ILE A C 1
ATOM 680 O O . ILE A 1 88 ? 20.555 -2.499 -24.597 1.00 94.94 88 ILE A O 1
ATOM 684 N N . ILE A 1 89 ? 22.690 -2.992 -25.116 1.00 94.88 89 ILE A N 1
ATOM 685 C CA . ILE A 1 89 ? 22.923 -3.834 -23.932 1.00 94.88 89 ILE A CA 1
ATOM 686 C C . ILE A 1 89 ? 22.761 -3.024 -22.648 1.00 94.88 89 ILE A C 1
ATOM 688 O O . ILE A 1 89 ? 22.004 -3.435 -21.771 1.00 94.88 89 ILE A O 1
ATOM 692 N N . GLU A 1 90 ? 23.407 -1.862 -22.540 1.00 95.88 90 GLU A N 1
ATOM 693 C CA . GLU A 1 90 ? 23.338 -1.029 -21.335 1.00 95.88 90 GLU A CA 1
ATOM 694 C C . GLU A 1 90 ? 21.889 -0.622 -21.024 1.00 95.88 90 GLU A C 1
ATOM 696 O O . GLU A 1 90 ? 21.436 -0.704 -19.877 1.00 95.88 90 GLU A O 1
ATOM 701 N N . ALA A 1 91 ? 21.121 -0.233 -22.046 1.00 97.12 91 ALA A N 1
ATOM 702 C CA . ALA A 1 91 ? 19.709 0.091 -21.884 1.00 97.12 91 ALA A CA 1
ATOM 703 C C . ALA A 1 91 ? 18.881 -1.121 -21.428 1.00 97.12 91 ALA A C 1
ATOM 705 O O . ALA A 1 91 ? 18.007 -0.972 -20.566 1.00 97.12 91 ALA A O 1
ATOM 706 N N . THR A 1 92 ? 19.172 -2.305 -21.973 1.00 96.12 92 THR A N 1
ATOM 707 C CA . THR A 1 92 ? 18.513 -3.567 -21.613 1.00 96.12 92 THR A CA 1
ATOM 708 C C . THR A 1 92 ? 18.795 -3.927 -20.161 1.00 96.12 92 THR A C 1
ATOM 710 O O . THR A 1 92 ? 17.859 -4.084 -19.378 1.00 96.12 92 THR A O 1
ATOM 713 N N . GLU A 1 93 ? 20.063 -3.969 -19.755 1.00 95.56 93 GLU A N 1
ATOM 714 C CA . GLU A 1 93 ? 20.480 -4.299 -18.390 1.00 95.56 93 GLU A CA 1
ATOM 715 C C . GLU A 1 93 ? 19.923 -3.311 -17.361 1.00 95.56 93 GLU A C 1
ATOM 717 O O . GLU A 1 93 ? 19.422 -3.718 -16.307 1.00 95.56 93 GLU A O 1
ATOM 722 N N . ASN A 1 94 ? 19.951 -2.012 -17.668 1.00 95.56 94 ASN A N 1
ATOM 723 C CA . ASN A 1 94 ? 19.420 -0.978 -16.785 1.00 95.56 94 ASN A CA 1
ATOM 724 C C . ASN A 1 94 ? 17.897 -1.103 -16.615 1.00 95.56 94 ASN A C 1
ATOM 726 O O . ASN A 1 94 ? 17.391 -1.105 -15.488 1.00 95.56 94 ASN A O 1
ATOM 730 N N . LEU A 1 95 ? 17.148 -1.253 -17.716 1.00 97.00 95 LEU A N 1
ATOM 731 C CA . LEU A 1 95 ? 15.696 -1.430 -17.659 1.00 97.00 95 LEU A CA 1
ATOM 732 C C . LEU A 1 95 ? 15.320 -2.710 -16.907 1.00 97.00 95 LEU A C 1
ATOM 734 O O . LEU A 1 95 ? 14.418 -2.685 -16.068 1.00 97.00 95 LEU A O 1
ATOM 738 N N . ASN A 1 96 ? 16.039 -3.796 -17.181 1.00 95.50 96 ASN A N 1
ATOM 739 C CA . ASN A 1 96 ? 15.848 -5.098 -16.564 1.00 95.50 96 ASN A CA 1
ATOM 740 C C . ASN A 1 96 ? 16.094 -5.048 -15.045 1.00 95.50 96 ASN A C 1
ATOM 742 O O . ASN A 1 96 ? 15.242 -5.448 -14.247 1.00 95.50 96 ASN A O 1
ATOM 746 N N . THR A 1 97 ? 17.211 -4.444 -14.631 1.00 94.06 97 THR A N 1
ATOM 747 C CA . THR A 1 97 ? 17.562 -4.248 -13.217 1.00 94.06 97 THR A CA 1
ATOM 748 C C . THR A 1 97 ? 16.476 -3.471 -12.477 1.00 94.06 97 THR A C 1
ATOM 750 O O . THR A 1 97 ? 16.029 -3.880 -11.406 1.00 94.06 97 THR A O 1
ATOM 753 N N . LEU A 1 98 ? 16.010 -2.357 -13.048 1.00 95.12 98 LEU A N 1
ATOM 754 C CA . LEU A 1 98 ? 14.967 -1.540 -12.429 1.00 95.12 98 LEU A CA 1
ATOM 755 C C . LEU A 1 98 ? 13.599 -2.239 -12.423 1.00 95.12 98 LEU A C 1
ATOM 757 O O . LEU A 1 98 ? 12.856 -2.100 -11.452 1.00 95.12 98 LEU A O 1
ATOM 761 N N . TYR A 1 99 ? 13.270 -2.997 -13.473 1.00 96.25 99 TYR A N 1
ATOM 762 C CA . TYR A 1 99 ? 12.034 -3.776 -13.554 1.00 96.25 99 TYR A CA 1
ATOM 763 C C . TYR A 1 99 ? 11.951 -4.786 -12.408 1.00 96.25 99 TYR A C 1
ATOM 765 O O . TYR A 1 99 ? 10.993 -4.747 -11.634 1.00 96.25 99 TYR A O 1
ATOM 773 N N . TYR A 1 100 ? 12.961 -5.646 -12.254 1.00 94.00 100 TYR A N 1
ATOM 774 C CA . TYR A 1 100 ? 12.939 -6.682 -11.218 1.00 94.00 100 TYR A CA 1
ATOM 775 C C . TYR A 1 100 ? 13.032 -6.109 -9.810 1.00 94.00 100 TYR A C 1
ATOM 777 O O . TYR A 1 100 ? 12.378 -6.613 -8.905 1.00 94.00 100 TYR A O 1
ATOM 785 N N . LYS A 1 101 ? 13.738 -4.990 -9.640 1.00 91.94 101 LYS A N 1
ATOM 786 C CA . LYS A 1 101 ? 13.775 -4.287 -8.360 1.00 91.94 101 LYS A CA 1
ATOM 787 C C . LYS A 1 101 ? 12.406 -3.799 -7.889 1.00 91.94 101 LYS A C 1
ATOM 789 O O . LYS A 1 101 ? 12.140 -3.767 -6.696 1.00 91.94 101 LYS A O 1
ATOM 794 N N . ILE A 1 102 ? 11.556 -3.366 -8.817 1.00 95.00 102 ILE A N 1
ATOM 795 C CA . ILE A 1 102 ? 10.237 -2.820 -8.487 1.00 95.00 102 ILE A CA 1
ATOM 796 C C . ILE A 1 102 ? 9.186 -3.926 -8.422 1.00 95.00 102 ILE A C 1
ATOM 798 O O . ILE A 1 102 ? 8.297 -3.865 -7.580 1.00 95.00 102 ILE A O 1
ATOM 802 N N . LYS A 1 103 ? 9.253 -4.913 -9.320 1.00 94.81 103 LYS A N 1
ATOM 803 C CA . LYS A 1 103 ? 8.208 -5.929 -9.517 1.00 94.81 103 LYS A CA 1
ATOM 804 C C . LYS A 1 103 ? 7.803 -6.642 -8.227 1.00 94.81 103 LYS A C 1
ATOM 806 O O . LYS A 1 103 ? 6.612 -6.897 -8.040 1.00 94.81 103 LYS A O 1
ATOM 811 N N . ASP A 1 104 ? 8.781 -6.936 -7.379 1.00 91.50 104 ASP A N 1
ATOM 812 C CA . ASP A 1 104 ? 8.603 -7.760 -6.184 1.00 91.50 104 ASP A CA 1
ATOM 813 C C . ASP A 1 104 ? 8.336 -6.935 -4.914 1.00 91.50 104 ASP A C 1
ATOM 815 O O . ASP A 1 104 ? 8.176 -7.495 -3.829 1.00 91.50 104 ASP A O 1
ATOM 819 N N . ASN A 1 105 ? 8.231 -5.606 -5.034 1.00 95.50 105 ASN A N 1
ATOM 820 C CA . ASN A 1 105 ? 7.855 -4.759 -3.909 1.00 95.50 105 ASN A CA 1
ATOM 821 C C . ASN A 1 105 ? 6.426 -5.061 -3.407 1.00 95.50 105 ASN A C 1
ATOM 823 O O . ASN A 1 105 ? 5.557 -5.487 -4.181 1.00 95.50 105 ASN A O 1
ATOM 827 N N . PRO A 1 106 ? 6.134 -4.751 -2.128 1.00 94.94 106 PRO A N 1
ATOM 828 C CA . PRO A 1 106 ? 4.801 -4.869 -1.557 1.00 94.94 106 PRO A CA 1
ATOM 829 C C . PRO A 1 106 ? 3.720 -4.160 -2.376 1.00 94.94 106 PRO A C 1
ATOM 831 O O . PRO A 1 106 ? 3.937 -3.117 -3.000 1.00 94.94 106 PRO A O 1
ATOM 834 N N . ARG A 1 107 ? 2.507 -4.710 -2.324 1.00 94.25 107 ARG A N 1
ATOM 835 C CA . ARG A 1 107 ? 1.313 -4.109 -2.926 1.00 94.25 107 ARG A CA 1
ATOM 836 C C . ARG A 1 107 ? 0.525 -3.308 -1.899 1.00 94.25 107 ARG A C 1
ATOM 838 O O . ARG A 1 107 ? 0.616 -3.556 -0.698 1.00 94.25 107 ARG A O 1
ATOM 845 N N . GLY A 1 108 ? -0.285 -2.374 -2.391 1.00 93.75 108 GLY A N 1
ATOM 846 C CA . GLY A 1 108 ? -1.287 -1.704 -1.567 1.00 93.75 108 GLY A CA 1
ATOM 847 C C . GLY A 1 108 ? -2.289 -2.691 -0.952 1.00 93.75 108 GLY A C 1
ATOM 848 O O . GLY A 1 108 ? -2.402 -3.843 -1.367 1.00 93.75 108 GLY A O 1
ATOM 849 N N . ASN A 1 109 ? -3.040 -2.247 0.050 1.00 93.88 109 ASN A N 1
ATOM 850 C CA . ASN A 1 109 ? -4.040 -3.058 0.747 1.00 93.88 109 ASN A CA 1
ATOM 851 C C . ASN A 1 109 ? -5.328 -2.283 1.076 1.00 93.88 109 ASN A C 1
ATOM 853 O O . ASN A 1 109 ? -6.092 -2.699 1.954 1.00 93.88 109 ASN A O 1
ATOM 857 N N . LYS A 1 110 ? -5.586 -1.174 0.368 1.00 94.56 110 LYS A N 1
ATOM 858 C CA . LYS A 1 110 ? -6.755 -0.309 0.572 1.00 94.56 110 LYS A CA 1
ATOM 859 C C . LYS A 1 110 ? -8.066 -1.078 0.638 1.00 94.56 110 LYS A C 1
ATOM 861 O O . LYS A 1 110 ? -8.789 -0.946 1.615 1.00 94.56 110 LYS A O 1
ATOM 866 N N . GLU A 1 111 ? -8.369 -1.909 -0.357 1.00 95.31 111 GLU A N 1
ATOM 867 C CA . GLU A 1 111 ? -9.668 -2.588 -0.435 1.00 95.31 111 GLU A CA 1
ATOM 868 C C . GLU A 1 111 ? -9.895 -3.532 0.752 1.00 95.31 111 GLU A C 1
ATOM 870 O O . GLU A 1 111 ? -10.982 -3.568 1.329 1.00 95.31 111 GLU A O 1
ATOM 875 N N . ALA A 1 112 ? -8.857 -4.273 1.147 1.00 94.12 112 ALA A N 1
ATOM 876 C CA . ALA A 1 112 ? -8.931 -5.177 2.288 1.00 94.12 112 ALA A CA 1
ATOM 877 C C . ALA A 1 112 ? -9.077 -4.405 3.609 1.00 94.12 112 ALA A C 1
ATOM 879 O O . ALA A 1 112 ? -9.864 -4.800 4.470 1.00 94.12 112 ALA A O 1
ATOM 880 N N . THR A 1 113 ? -8.363 -3.284 3.751 1.00 94.50 113 THR A N 1
ATOM 881 C CA . THR A 1 113 ? -8.467 -2.409 4.925 1.00 94.50 113 THR A CA 1
ATOM 882 C C . THR A 1 113 ? -9.853 -1.772 5.033 1.00 94.50 113 THR A C 1
ATOM 884 O O . THR A 1 113 ? -10.444 -1.810 6.108 1.00 94.50 113 THR A O 1
ATOM 887 N N . GLU A 1 114 ? -10.413 -1.248 3.940 1.00 95.00 114 GLU A N 1
ATOM 888 C CA . GLU A 1 114 ? -11.760 -0.658 3.930 1.00 95.00 114 GLU A CA 1
ATOM 889 C C . GLU A 1 114 ? -12.835 -1.692 4.282 1.00 95.00 114 GLU A C 1
ATOM 891 O O . GLU A 1 114 ? -13.707 -1.428 5.110 1.00 95.00 114 GLU A O 1
ATOM 896 N N . LYS A 1 115 ? -12.731 -2.917 3.750 1.00 95.69 115 LYS A N 1
ATOM 897 C CA . LYS A 1 115 ? -13.634 -4.012 4.130 1.00 95.69 115 LYS A CA 1
ATOM 898 C C . LYS A 1 115 ? -13.559 -4.323 5.629 1.00 95.69 115 LYS A C 1
ATOM 900 O O . LYS A 1 115 ? -14.590 -4.531 6.265 1.00 95.69 115 LYS A O 1
ATOM 905 N N . ALA A 1 116 ? -12.355 -4.349 6.200 1.00 95.56 116 ALA A N 1
ATOM 906 C CA . ALA A 1 116 ? -12.176 -4.579 7.631 1.00 95.56 116 ALA A CA 1
ATOM 907 C C . ALA A 1 116 ? -12.701 -3.411 8.481 1.00 95.56 116 ALA A C 1
ATOM 909 O O . ALA A 1 116 ? -13.284 -3.653 9.536 1.00 95.56 116 ALA A O 1
ATOM 910 N N . LYS A 1 117 ? -12.560 -2.161 8.016 1.00 95.94 117 LYS A N 1
ATOM 911 C CA . LYS A 1 117 ? -13.154 -0.979 8.662 1.00 95.94 117 LYS A CA 1
ATOM 912 C C . LYS A 1 117 ? -14.674 -1.027 8.668 1.00 95.94 117 LYS A C 1
ATOM 914 O O . LYS A 1 117 ? -15.272 -0.709 9.691 1.00 95.94 117 LYS A O 1
ATOM 919 N N . GLN A 1 118 ? -15.286 -1.441 7.563 1.00 96.81 118 GLN A N 1
ATOM 920 C CA . GLN A 1 118 ? -16.735 -1.589 7.478 1.00 96.81 118 GLN A CA 1
ATOM 921 C C . GLN A 1 118 ? -17.247 -2.642 8.470 1.00 96.81 118 GLN A C 1
ATOM 923 O O . GLN A 1 118 ? -18.172 -2.369 9.227 1.00 96.81 118 GLN A O 1
ATOM 928 N N . ALA A 1 119 ? -16.590 -3.804 8.539 1.00 97.38 119 ALA A N 1
ATOM 929 C CA . ALA A 1 119 ? -16.940 -4.835 9.516 1.00 97.38 119 ALA A CA 1
ATOM 930 C C . ALA A 1 119 ? -16.746 -4.354 10.966 1.00 97.38 119 ALA A C 1
ATOM 932 O O . ALA A 1 119 ? -17.617 -4.556 11.805 1.00 97.38 119 ALA A O 1
ATOM 933 N N . LEU A 1 120 ? -15.641 -3.653 11.253 1.00 97.69 120 LEU A N 1
ATOM 934 C CA . LEU A 1 120 ? -15.407 -3.048 12.567 1.00 97.69 120 LEU A CA 1
ATOM 935 C C . LEU A 1 120 ? -16.508 -2.041 12.931 1.00 97.69 120 LEU A C 1
ATOM 937 O O . LEU A 1 120 ? -16.912 -1.967 14.086 1.00 97.69 120 LEU A O 1
ATOM 941 N N . LYS A 1 121 ? -17.010 -1.265 11.964 1.00 98.06 121 LYS A N 1
ATOM 942 C CA . LYS A 1 121 ? -18.096 -0.310 12.203 1.00 98.06 121 LYS A CA 1
ATOM 943 C C . LYS A 1 121 ? -19.382 -1.015 12.640 1.00 98.06 121 LYS A C 1
ATOM 945 O O . LYS A 1 121 ? -19.993 -0.592 13.617 1.00 98.06 121 LYS A O 1
ATOM 950 N N . GLU A 1 122 ? -19.747 -2.101 11.969 1.00 98.06 122 GLU A N 1
ATOM 951 C CA . GLU A 1 122 ? -20.907 -2.923 12.335 1.00 98.06 122 GLU A CA 1
ATOM 952 C C . GLU A 1 122 ? -20.745 -3.545 13.732 1.00 98.06 122 GLU A C 1
ATOM 954 O O . GLU A 1 122 ? -21.683 -3.541 14.526 1.00 98.06 122 GLU A O 1
ATOM 959 N N . GLU A 1 123 ? -19.545 -4.022 14.065 1.00 98.25 123 GLU A N 1
ATOM 960 C CA . GLU A 1 123 ? -19.221 -4.577 15.385 1.00 98.25 123 GLU A CA 1
ATOM 961 C C . GLU A 1 123 ? -19.294 -3.512 16.495 1.00 98.25 123 GLU A C 1
ATOM 963 O O . GLU A 1 123 ? -19.824 -3.782 17.572 1.00 98.25 123 GLU A O 1
ATOM 968 N N . ILE A 1 124 ? -18.830 -2.284 16.232 1.00 98.50 124 ILE A N 1
ATOM 969 C CA . ILE A 1 124 ? -18.970 -1.139 17.151 1.00 98.50 124 ILE A CA 1
ATOM 970 C C . ILE A 1 124 ? -20.447 -0.831 17.408 1.00 98.50 124 ILE A C 1
ATOM 972 O O . ILE A 1 124 ? -20.834 -0.619 18.556 1.00 98.50 124 ILE A O 1
ATOM 976 N N . ASP A 1 125 ? -21.274 -0.815 16.363 1.00 98.38 125 ASP A N 1
ATOM 977 C CA . ASP A 1 125 ? -22.702 -0.515 16.493 1.00 98.38 125 ASP A CA 1
ATOM 978 C C . ASP A 1 125 ? -23.429 -1.597 17.309 1.00 98.38 125 ASP A C 1
ATOM 980 O O . ASP A 1 125 ? -24.238 -1.284 18.187 1.00 98.38 125 ASP A O 1
ATOM 984 N N . GLN A 1 126 ? -23.075 -2.869 17.104 1.00 97.88 126 GLN A N 1
ATOM 985 C CA . GLN A 1 126 ? -23.562 -3.980 17.928 1.00 97.88 126 GLN A CA 1
ATOM 986 C C . GLN A 1 126 ? -23.116 -3.849 19.391 1.00 97.88 126 GLN A C 1
ATOM 988 O O . GLN A 1 126 ? -23.926 -4.042 20.299 1.00 97.88 126 GLN A O 1
ATOM 993 N N . ALA A 1 127 ? -21.855 -3.486 19.635 1.00 97.94 127 ALA A N 1
ATOM 994 C CA . ALA A 1 127 ? -21.324 -3.289 20.980 1.00 97.94 127 ALA A CA 1
ATOM 995 C C . ALA A 1 127 ? -21.999 -2.113 21.708 1.00 97.94 127 ALA A C 1
ATOM 997 O O . ALA A 1 127 ? -22.329 -2.231 22.887 1.00 97.94 127 ALA A O 1
ATOM 998 N N . ARG A 1 128 ? -22.281 -1.003 21.009 1.00 98.12 128 ARG A N 1
ATOM 999 C CA . ARG A 1 128 ? -23.045 0.133 21.556 1.00 98.12 128 ARG A CA 1
ATOM 1000 C C . ARG A 1 128 ? -24.467 -0.275 21.935 1.00 98.12 128 ARG A C 1
ATOM 1002 O O . ARG A 1 128 ? -24.897 -0.003 23.051 1.00 98.12 128 ARG A O 1
ATOM 1009 N N . SER A 1 129 ? -25.160 -1.005 21.061 1.00 97.44 129 SER A N 1
ATOM 1010 C CA . SER A 1 129 ? -26.499 -1.525 21.364 1.00 97.44 129 SER A CA 1
ATOM 1011 C C . SER A 1 129 ? -26.497 -2.468 22.576 1.00 97.44 129 SER A C 1
ATOM 1013 O O . SER A 1 129 ? -27.402 -2.422 23.414 1.00 97.44 129 SER A O 1
ATOM 1015 N N . LEU A 1 130 ? -25.455 -3.291 22.719 1.00 96.12 130 LEU A N 1
ATOM 1016 C CA . LEU A 1 130 ? -25.273 -4.153 23.884 1.00 96.12 130 LEU A CA 1
ATOM 1017 C C . LEU A 1 130 ? -25.037 -3.344 25.173 1.00 96.12 130 LEU A C 1
ATOM 1019 O O . LEU A 1 130 ? -25.648 -3.654 26.192 1.00 96.12 130 LEU A O 1
ATOM 1023 N N . LEU A 1 131 ? -24.196 -2.304 25.135 1.00 96.12 131 LEU A N 1
ATOM 1024 C CA . LEU A 1 131 ? -23.921 -1.423 26.280 1.00 96.12 131 LEU A CA 1
ATOM 1025 C C . LEU A 1 131 ? -25.199 -0.749 26.818 1.00 96.12 131 LEU A C 1
ATOM 1027 O O . LEU A 1 131 ? -25.363 -0.598 28.031 1.00 96.12 131 LEU A O 1
ATOM 1031 N N . GLU A 1 132 ? -26.099 -0.353 25.917 1.00 94.00 132 GLU A N 1
ATOM 1032 C CA . GLU A 1 132 ? -27.371 0.294 26.257 1.00 94.00 132 GLU A CA 1
ATOM 1033 C C . GLU A 1 132 ? -28.405 -0.691 26.817 1.00 94.00 132 GLU A C 1
ATOM 1035 O O . GLU A 1 132 ? -29.102 -0.374 27.781 1.00 94.00 132 GLU A O 1
ATOM 1040 N N . SER A 1 133 ? -28.504 -1.884 26.224 1.00 91.81 133 SER A N 1
ATOM 1041 C CA . SER A 1 133 ? -29.558 -2.858 26.539 1.00 91.81 133 SER A CA 1
ATOM 1042 C C . SER A 1 133 ? -29.225 -3.807 27.691 1.00 91.81 133 SER A C 1
ATOM 1044 O O . SER A 1 133 ? -30.139 -4.308 28.348 1.00 91.81 133 SER A O 1
ATOM 1046 N N . HIS A 1 134 ? -27.944 -4.080 27.951 1.00 90.56 134 HIS A N 1
ATOM 1047 C CA . HIS A 1 134 ? -27.537 -5.037 28.975 1.00 90.56 134 HIS A CA 1
ATOM 1048 C C . HIS A 1 134 ? -27.471 -4.397 30.369 1.00 90.56 134 HIS A C 1
ATOM 1050 O O . HIS A 1 134 ? -26.944 -3.295 30.565 1.00 90.56 134 HIS A O 1
ATOM 1056 N N . VAL A 1 135 ? -27.991 -5.116 31.364 1.00 88.19 135 VAL A N 1
ATOM 1057 C CA . VAL A 1 135 ? -27.921 -4.703 32.767 1.00 88.19 135 VAL A CA 1
ATOM 1058 C C . VAL A 1 135 ? -26.545 -5.077 33.309 1.00 88.19 135 VAL A C 1
ATOM 1060 O O . VAL A 1 135 ? -26.208 -6.250 33.400 1.00 88.19 135 VAL A O 1
ATOM 1063 N N . ALA A 1 136 ? -25.763 -4.068 33.673 1.00 88.56 136 ALA A N 1
ATOM 1064 C CA . ALA A 1 136 ? -24.413 -4.210 34.204 1.00 88.56 136 ALA A CA 1
ATOM 1065 C C . ALA A 1 136 ? -24.127 -3.069 35.190 1.00 88.56 136 ALA A C 1
ATOM 1067 O O . ALA A 1 136 ? -24.785 -2.023 35.134 1.00 88.56 136 ALA A O 1
ATOM 1068 N N . SER A 1 137 ? -23.143 -3.251 36.073 1.00 88.81 137 SER A N 1
ATOM 1069 C CA . SER A 1 137 ? -22.707 -2.202 37.000 1.00 88.81 137 SER A CA 1
ATOM 1070 C C . SER A 1 137 ? -22.086 -1.012 36.258 1.00 88.81 137 SER A C 1
ATOM 1072 O O . SER A 1 137 ? -21.612 -1.141 35.125 1.00 88.81 137 SER A O 1
ATOM 1074 N N . GLY A 1 138 ? -22.038 0.160 36.902 1.00 88.69 138 GLY A N 1
ATOM 1075 C CA . GLY A 1 138 ? -21.415 1.353 36.314 1.00 88.69 138 GLY A CA 1
ATOM 1076 C C . GLY A 1 138 ? -19.954 1.118 35.909 1.00 88.69 138 GLY A C 1
ATOM 1077 O O . GLY A 1 138 ? -19.551 1.478 34.805 1.00 88.69 138 GLY A O 1
ATOM 1078 N N . LYS A 1 139 ? -19.191 0.409 36.752 1.00 90.12 139 LYS A N 1
ATOM 1079 C CA . LYS A 1 139 ? -17.797 0.022 36.472 1.00 90.12 139 LYS A CA 1
ATOM 1080 C C . LYS A 1 139 ? -17.680 -0.896 35.250 1.00 90.12 139 LYS A C 1
ATOM 1082 O O . LYS A 1 139 ? -16.805 -0.686 34.416 1.00 90.12 139 LYS A O 1
ATOM 1087 N N . GLN A 1 140 ? -18.570 -1.885 35.115 1.00 90.88 140 GLN A N 1
ATOM 1088 C CA . GLN A 1 140 ? -18.595 -2.783 33.951 1.00 90.88 140 GLN A CA 1
ATOM 1089 C C . GLN A 1 140 ? -18.922 -2.021 32.661 1.00 90.88 140 GLN A C 1
ATOM 1091 O O . GLN A 1 140 ? -18.275 -2.242 31.638 1.00 90.88 140 GLN A O 1
ATOM 1096 N N . LYS A 1 141 ? -19.890 -1.095 32.713 1.00 93.56 141 LYS A N 1
ATOM 1097 C CA . LYS A 1 141 ? -20.243 -0.240 31.572 1.00 93.56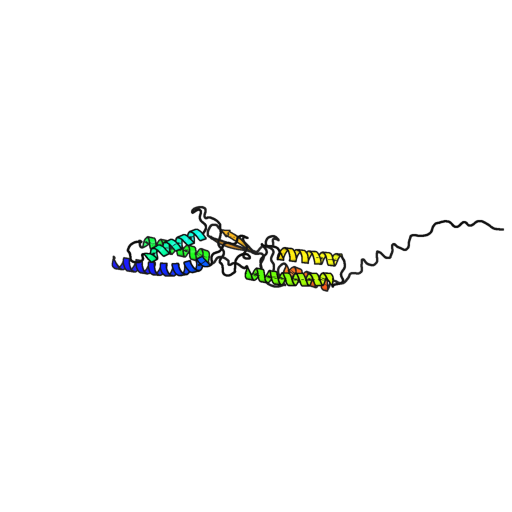 141 LYS A CA 1
ATOM 1098 C C . LYS A 1 141 ? -19.078 0.645 31.144 1.00 93.56 141 LYS A C 1
ATOM 1100 O O . LYS A 1 141 ? -18.770 0.684 29.958 1.00 93.56 141 LYS A O 1
ATOM 1105 N N . GLN A 1 142 ? -18.402 1.286 32.095 1.00 94.50 142 GLN A N 1
ATOM 1106 C CA . GLN A 1 142 ? -17.247 2.135 31.809 1.00 94.50 142 GLN A CA 1
ATOM 1107 C C . GLN A 1 142 ? -16.105 1.342 31.158 1.00 94.50 142 GLN A C 1
ATOM 1109 O O . GLN A 1 142 ? -15.592 1.751 30.119 1.00 94.50 142 GLN A O 1
ATOM 1114 N N . ALA A 1 143 ? -15.752 0.177 31.711 1.00 93.69 143 ALA A N 1
ATOM 1115 C CA . ALA A 1 143 ? -14.698 -0.667 31.151 1.00 93.69 143 ALA A CA 1
ATOM 1116 C C . ALA A 1 143 ? -15.026 -1.143 29.723 1.00 93.69 143 ALA A C 1
ATOM 1118 O O . ALA A 1 143 ? -14.154 -1.159 28.854 1.00 93.69 143 ALA A O 1
ATOM 1119 N N . PHE A 1 144 ? -16.285 -1.503 29.452 1.00 96.81 144 PHE A N 1
ATOM 1120 C CA . PHE A 1 144 ? -16.700 -1.893 28.105 1.00 96.81 144 PHE A CA 1
ATOM 1121 C C . PHE A 1 144 ? -16.709 -0.700 27.137 1.00 96.81 144 PHE A C 1
ATOM 1123 O O . PHE A 1 144 ? -16.236 -0.814 26.004 1.00 96.81 144 PHE A O 1
ATOM 1130 N N . GLU A 1 145 ? -17.174 0.465 27.589 1.00 97.62 145 GLU A N 1
ATOM 1131 C CA . GLU A 1 145 ? -17.168 1.697 26.803 1.00 97.62 145 GLU A CA 1
ATOM 1132 C C . GLU A 1 145 ? -15.753 2.126 26.389 1.00 97.62 145 GLU A C 1
ATOM 1134 O O . GLU A 1 145 ? -15.554 2.542 25.248 1.00 97.62 145 GLU A O 1
ATOM 1139 N N . GLU A 1 146 ? -14.750 1.963 27.251 1.00 97.44 146 GLU A N 1
ATOM 1140 C CA . GLU A 1 146 ? -13.351 2.248 26.909 1.00 97.44 146 GLU A CA 1
ATOM 1141 C C . GLU A 1 146 ? -12.860 1.420 25.710 1.00 97.44 146 GLU A C 1
ATOM 1143 O O . GLU A 1 146 ? -12.179 1.948 24.820 1.00 97.44 146 GLU A O 1
ATOM 1148 N N . VAL A 1 147 ? -13.255 0.143 25.629 1.00 97.38 147 VAL A N 1
ATOM 1149 C CA . VAL A 1 147 ? -12.927 -0.728 24.489 1.00 97.38 147 VAL A CA 1
ATOM 1150 C C . VAL A 1 147 ? -13.665 -0.278 23.229 1.00 97.38 147 VAL A C 1
ATOM 1152 O O . VAL A 1 147 ? -13.056 -0.201 22.159 1.00 97.38 147 VAL A O 1
ATOM 1155 N N . ILE A 1 148 ? -14.942 0.101 23.341 1.00 98.25 148 ILE A N 1
ATOM 1156 C CA . ILE A 1 148 ? -15.705 0.653 22.211 1.00 98.25 148 ILE A CA 1
ATOM 1157 C C . ILE A 1 148 ? -15.047 1.943 21.695 1.00 98.25 148 ILE A C 1
ATOM 1159 O O . ILE A 1 148 ? -14.846 2.101 20.491 1.00 98.25 148 ILE A O 1
ATOM 1163 N N . LEU A 1 149 ? -14.624 2.844 22.584 1.00 97.44 149 LEU A N 1
ATOM 1164 C CA . LEU A 1 149 ? -13.914 4.072 22.214 1.00 97.44 149 LEU A CA 1
ATOM 1165 C C . LEU A 1 149 ? -12.554 3.781 21.563 1.00 97.44 149 LEU A C 1
ATOM 1167 O O . LEU A 1 149 ? -12.141 4.490 20.641 1.00 97.44 149 LEU A O 1
ATOM 1171 N N . LYS A 1 150 ? -11.837 2.737 21.999 1.00 95.38 150 LYS A N 1
ATOM 1172 C CA . LYS A 1 150 ? -10.615 2.269 21.322 1.00 95.38 150 LYS A CA 1
ATOM 1173 C C . LYS A 1 150 ? -10.924 1.780 19.899 1.00 95.38 150 LYS A C 1
ATOM 1175 O O . LYS A 1 150 ? -10.253 2.208 18.959 1.00 95.38 150 LYS A O 1
ATOM 1180 N N . ALA A 1 151 ? -11.976 0.984 19.720 1.00 96.38 151 ALA A N 1
ATOM 1181 C CA . ALA A 1 151 ? -12.444 0.529 18.411 1.00 96.38 151 ALA A CA 1
ATOM 1182 C C . ALA A 1 151 ? -12.843 1.693 17.485 1.00 96.38 151 ALA A C 1
ATOM 1184 O O . ALA A 1 151 ? -12.434 1.741 16.322 1.00 96.38 151 ALA A O 1
ATOM 1185 N N . GLU A 1 152 ? -13.555 2.696 18.000 1.00 97.50 152 GLU A N 1
ATOM 1186 C CA . GLU A 1 152 ? -13.912 3.900 17.244 1.00 97.50 152 GLU A CA 1
ATOM 1187 C C . GLU A 1 152 ? -12.688 4.719 16.811 1.00 97.50 152 GLU A C 1
ATOM 1189 O O . GLU A 1 152 ? -12.659 5.248 15.692 1.00 97.50 152 GLU A O 1
ATOM 1194 N N . ARG A 1 153 ? -11.662 4.822 17.668 1.00 95.38 153 ARG A N 1
ATOM 1195 C CA . ARG A 1 153 ? -10.383 5.459 17.315 1.00 95.38 153 ARG A CA 1
ATOM 1196 C C . ARG A 1 153 ? -9.688 4.704 16.185 1.00 95.38 153 ARG A C 1
ATOM 1198 O O . ARG A 1 153 ? -9.266 5.339 15.220 1.00 95.38 153 ARG A O 1
ATOM 1205 N N . ALA A 1 154 ? -9.631 3.375 16.259 1.00 94.19 154 ALA A N 1
ATOM 1206 C CA . ALA A 1 154 ? -9.053 2.532 15.213 1.00 94.19 154 ALA A CA 1
ATOM 1207 C C . ALA A 1 154 ? -9.780 2.696 13.866 1.00 94.19 154 ALA A C 1
ATOM 1209 O O . ALA A 1 154 ? -9.142 2.883 12.829 1.00 94.19 154 ALA A O 1
ATOM 1210 N N . TYR A 1 155 ? -11.116 2.716 13.884 1.00 95.69 155 TYR A N 1
ATOM 1211 C CA . TYR A 1 155 ? -11.947 2.953 12.701 1.00 95.69 155 TYR A CA 1
ATOM 1212 C C . TYR A 1 155 ? -11.626 4.304 12.030 1.00 95.69 155 TYR A C 1
ATOM 1214 O O . TYR A 1 155 ? -11.386 4.372 10.817 1.00 95.69 155 TYR A O 1
ATOM 1222 N N . LYS A 1 156 ? -11.540 5.377 12.829 1.00 95.12 156 LYS A N 1
ATOM 1223 C CA . LYS A 1 156 ? -11.243 6.744 12.360 1.00 95.12 156 LYS A CA 1
ATOM 1224 C C . LYS A 1 156 ? -9.770 6.957 11.988 1.00 95.12 156 LYS A C 1
ATOM 1226 O O . LYS A 1 156 ? -9.458 7.905 11.269 1.00 95.12 156 LYS A O 1
ATOM 1231 N N . ASN A 1 157 ? -8.856 6.103 12.449 1.00 92.94 157 ASN A N 1
ATOM 1232 C CA . ASN A 1 157 ? -7.429 6.266 12.204 1.00 92.94 157 ASN A CA 1
ATOM 1233 C C . ASN A 1 157 ? -7.093 6.052 10.715 1.00 92.94 157 ASN A C 1
ATOM 1235 O O . ASN A 1 157 ? -7.293 4.977 10.144 1.00 92.94 157 ASN A O 1
ATOM 1239 N N . ARG A 1 158 ? -6.539 7.090 10.076 1.00 91.81 158 ARG A N 1
ATOM 1240 C CA . ARG A 1 158 ? -6.095 7.065 8.670 1.00 91.81 158 ARG A CA 1
ATOM 1241 C C . ARG A 1 158 ? -4.894 6.156 8.410 1.00 91.81 158 ARG A C 1
ATOM 1243 O O . ARG A 1 158 ? -4.640 5.832 7.260 1.00 91.81 158 ARG A O 1
ATOM 1250 N N . TYR A 1 159 ? -4.137 5.802 9.444 1.00 92.25 159 TYR A N 1
ATOM 1251 C CA . TYR A 1 159 ? -2.955 4.941 9.372 1.00 92.25 159 TYR A CA 1
ATOM 1252 C C . TYR A 1 159 ? -3.257 3.504 9.807 1.00 92.25 159 TYR A C 1
ATOM 1254 O O . TYR A 1 159 ? -2.397 2.638 9.672 1.00 92.25 159 TYR A O 1
ATOM 1262 N N . ALA A 1 160 ? -4.467 3.242 10.316 1.00 91.62 160 ALA A N 1
ATOM 1263 C CA . ALA A 1 160 ? -4.890 1.890 10.637 1.00 91.62 160 ALA A CA 1
ATOM 1264 C C . ALA A 1 160 ? -5.001 1.062 9.358 1.00 91.62 160 ALA A C 1
ATOM 1266 O O . ALA A 1 160 ? -5.521 1.524 8.334 1.00 91.62 160 ALA A O 1
ATOM 1267 N N . SER A 1 161 ? -4.526 -0.172 9.432 1.00 91.62 161 SER A N 1
ATOM 1268 C CA . SER A 1 161 ? -4.558 -1.112 8.322 1.00 91.62 161 SER A CA 1
ATOM 1269 C C . SER A 1 161 ? -5.019 -2.479 8.799 1.00 91.62 161 SER A C 1
ATOM 1271 O O . SER A 1 161 ? -5.102 -2.760 9.998 1.00 91.62 161 SER A O 1
ATOM 1273 N N . LEU A 1 162 ? -5.323 -3.350 7.841 1.00 90.81 162 LEU A N 1
ATOM 1274 C CA . LEU A 1 162 ? -5.745 -4.724 8.106 1.00 90.81 162 LEU A CA 1
ATOM 1275 C C . LEU A 1 162 ? -4.841 -5.442 9.125 1.00 90.81 162 LEU A C 1
ATOM 1277 O O . LEU A 1 162 ? -5.338 -6.117 10.026 1.00 90.81 162 LEU A O 1
ATOM 1281 N N . ASN A 1 163 ? -3.524 -5.244 9.002 1.00 87.62 163 ASN A N 1
ATOM 1282 C CA . ASN A 1 163 ? -2.495 -5.951 9.764 1.00 87.62 163 ASN A CA 1
ATOM 1283 C C . ASN A 1 163 ? -1.694 -5.061 10.726 1.00 87.62 163 ASN A C 1
ATOM 1285 O O . ASN A 1 163 ? -0.791 -5.572 11.382 1.00 87.62 163 ASN A O 1
ATOM 1289 N N . GLY A 1 164 ? -2.001 -3.765 10.812 1.00 87.94 164 GLY A N 1
ATOM 1290 C CA . GLY A 1 164 ? -1.158 -2.803 11.530 1.00 87.94 164 GLY A CA 1
ATOM 1291 C C . GLY A 1 164 ? 0.200 -2.592 10.852 1.00 87.94 164 GLY A C 1
ATOM 1292 O O . GLY A 1 164 ? 1.228 -2.408 11.502 1.00 87.94 164 GLY A O 1
ATOM 1293 N N . THR A 1 165 ? 0.220 -2.703 9.522 1.00 87.94 165 THR A N 1
ATOM 1294 C CA . THR A 1 165 ? 1.432 -2.581 8.716 1.00 87.94 165 THR A CA 1
ATOM 1295 C C . THR A 1 165 ? 1.711 -1.144 8.304 1.00 87.94 165 THR A C 1
ATOM 1297 O O . THR A 1 165 ? 0.802 -0.395 7.929 1.00 87.94 165 THR A O 1
ATOM 1300 N N . TYR A 1 166 ? 2.992 -0.786 8.349 1.00 90.75 166 TYR A N 1
ATOM 1301 C CA . TYR A 1 166 ? 3.555 0.407 7.730 1.00 90.75 166 TYR A CA 1
ATOM 1302 C C . TYR A 1 166 ? 4.747 0.007 6.864 1.00 90.75 166 TYR A C 1
ATOM 1304 O O . TYR A 1 166 ? 5.267 -1.101 6.980 1.00 90.75 166 TYR A O 1
ATOM 1312 N N . TYR A 1 167 ? 5.189 0.919 6.010 1.00 91.88 167 TYR A N 1
ATOM 1313 C CA . TYR A 1 167 ? 6.301 0.670 5.114 1.00 91.88 167 TYR A CA 1
ATOM 1314 C C . TYR A 1 167 ? 7.512 1.529 5.426 1.00 91.88 167 TYR A C 1
ATOM 1316 O O . TYR A 1 167 ? 7.400 2.722 5.739 1.00 91.88 167 TYR A O 1
ATOM 1324 N N . ILE A 1 168 ? 8.682 0.922 5.274 1.00 92.31 168 ILE A N 1
ATOM 1325 C CA . ILE A 1 168 ? 9.951 1.629 5.188 1.00 92.31 168 ILE A CA 1
ATOM 1326 C C . ILE A 1 168 ? 10.296 1.764 3.709 1.00 92.31 168 ILE A C 1
ATOM 1328 O O . ILE A 1 168 ? 10.362 0.791 2.967 1.00 92.31 168 ILE A O 1
ATOM 1332 N N . GLU A 1 169 ? 10.482 3.005 3.276 1.00 91.75 169 GLU A N 1
ATOM 1333 C CA . GLU A 1 169 ? 10.824 3.330 1.898 1.00 91.75 169 GLU A CA 1
ATOM 1334 C C . GLU A 1 169 ? 12.334 3.533 1.775 1.00 91.75 169 GLU A C 1
ATOM 1336 O O . GLU A 1 169 ? 12.899 4.432 2.406 1.00 91.75 169 GLU A O 1
ATOM 1341 N N . HIS A 1 170 ? 12.991 2.733 0.936 1.00 91.19 170 HIS A N 1
ATOM 1342 C CA . HIS A 1 170 ? 14.423 2.846 0.680 1.00 91.19 170 HIS A CA 1
ATOM 1343 C C . HIS A 1 170 ? 14.678 3.714 -0.550 1.00 91.19 170 HIS A C 1
ATOM 1345 O O . HIS A 1 170 ? 13.966 3.650 -1.547 1.00 91.19 170 HIS A O 1
ATOM 1351 N N . THR A 1 171 ? 15.723 4.539 -0.532 1.00 88.12 171 THR A N 1
ATOM 1352 C CA . THR A 1 171 ? 16.071 5.420 -1.670 1.00 88.12 171 THR A CA 1
ATOM 1353 C C . THR A 1 171 ? 16.412 4.656 -2.949 1.00 88.12 171 THR A C 1
ATOM 1355 O O . THR A 1 171 ? 16.393 5.217 -4.042 1.00 88.12 171 THR A O 1
ATOM 1358 N N . ASN A 1 172 ? 16.716 3.366 -2.816 1.00 87.62 172 ASN A N 1
ATOM 1359 C CA . ASN A 1 172 ? 17.015 2.467 -3.913 1.00 87.62 172 ASN A CA 1
ATOM 1360 C C . ASN A 1 172 ? 15.735 2.005 -4.655 1.00 87.62 172 ASN A C 1
ATOM 1362 O O . ASN A 1 172 ? 15.862 1.395 -5.711 1.00 87.62 172 ASN A O 1
ATOM 1366 N N . GLY A 1 173 ? 14.540 2.326 -4.144 1.00 87.94 173 GLY A N 1
ATOM 1367 C CA . GLY A 1 173 ? 13.248 2.003 -4.741 1.00 87.94 173 GLY A CA 1
ATOM 1368 C C . GLY A 1 173 ? 12.500 0.840 -4.106 1.00 87.94 173 GLY A C 1
ATOM 1369 O O . GLY A 1 173 ? 11.301 0.709 -4.348 1.00 87.94 173 GLY A O 1
ATOM 1370 N N . GLU A 1 174 ? 13.178 0.050 -3.282 1.00 90.62 174 GLU A N 1
ATOM 1371 C CA . GLU A 1 174 ? 12.576 -1.033 -2.512 1.00 90.62 174 GLU A CA 1
ATOM 1372 C C . GLU A 1 174 ? 11.726 -0.477 -1.370 1.00 90.62 174 GLU A C 1
ATOM 1374 O O . GLU A 1 174 ? 11.945 0.634 -0.862 1.00 90.62 174 GLU A O 1
ATOM 1379 N N . VAL A 1 175 ? 10.731 -1.265 -0.980 1.00 94.12 175 VAL A N 1
ATOM 1380 C CA . VAL A 1 175 ? 9.833 -0.953 0.126 1.00 94.12 175 VAL A CA 1
ATOM 1381 C C . VAL A 1 175 ? 9.724 -2.183 1.017 1.00 94.12 175 VAL A C 1
ATOM 1383 O O . VAL A 1 175 ? 9.386 -3.262 0.540 1.00 94.12 175 VAL A O 1
ATOM 1386 N N . GLU A 1 176 ? 9.995 -2.019 2.307 1.00 93.00 176 GLU A N 1
ATOM 1387 C CA . GLU A 1 176 ? 9.883 -3.084 3.304 1.00 93.00 176 GLU A CA 1
ATOM 1388 C C . GLU A 1 176 ? 8.565 -2.943 4.075 1.00 93.00 176 GLU A C 1
ATOM 1390 O O . GLU A 1 176 ? 8.231 -1.852 4.545 1.00 93.00 176 GLU A O 1
ATOM 1395 N N . GLU A 1 177 ? 7.806 -4.033 4.211 1.00 91.44 177 GLU A N 1
ATOM 1396 C CA . GLU A 1 177 ? 6.598 -4.081 5.041 1.00 91.44 177 GLU A CA 1
ATOM 1397 C C . GLU A 1 177 ? 6.938 -4.462 6.480 1.00 91.44 177 GLU A C 1
ATOM 1399 O O . GLU A 1 177 ? 7.451 -5.546 6.747 1.00 91.44 177 GLU A O 1
ATOM 1404 N N . ILE A 1 178 ? 6.594 -3.578 7.417 1.00 90.81 178 ILE A N 1
ATOM 1405 C CA . ILE A 1 178 ? 6.802 -3.780 8.846 1.00 90.81 178 ILE A CA 1
ATOM 1406 C C . ILE A 1 178 ? 5.458 -3.938 9.544 1.00 90.81 178 ILE A C 1
ATOM 1408 O O . ILE A 1 178 ? 4.558 -3.108 9.402 1.00 90.81 178 ILE A O 1
ATOM 1412 N N . TYR A 1 179 ? 5.357 -4.977 10.365 1.00 84.81 179 TYR A N 1
ATOM 1413 C CA . TYR A 1 179 ? 4.222 -5.219 11.246 1.00 84.81 179 TYR A CA 1
ATOM 1414 C C . TYR A 1 179 ? 4.462 -4.521 12.578 1.00 84.81 179 TYR A C 1
ATOM 1416 O O . TYR A 1 179 ? 5.486 -4.746 13.225 1.00 84.81 179 TYR A O 1
ATOM 1424 N N . ASN A 1 180 ? 3.529 -3.668 12.992 1.00 75.25 180 ASN A N 1
ATOM 1425 C CA . ASN A 1 180 ? 3.652 -2.916 14.230 1.00 75.25 180 ASN A CA 1
ATOM 1426 C C . ASN A 1 180 ? 2.451 -3.155 15.148 1.00 75.25 180 ASN A C 1
ATOM 1428 O O . ASN A 1 180 ? 1.331 -3.362 14.693 1.00 75.25 180 ASN A O 1
ATOM 1432 N N . ASN A 1 181 ? 2.709 -3.065 16.451 1.00 67.44 181 ASN A N 1
ATOM 1433 C CA . ASN A 1 181 ? 1.699 -3.070 17.508 1.00 67.44 181 ASN A CA 1
ATOM 1434 C C . ASN A 1 181 ? 1.525 -1.676 18.146 1.00 67.44 181 ASN A C 1
ATOM 1436 O O . ASN A 1 181 ? 0.952 -1.553 19.223 1.00 67.44 181 ASN A O 1
ATOM 1440 N N . ASN A 1 182 ? 2.065 -0.621 17.531 1.00 76.38 182 ASN A N 1
ATOM 1441 C CA . ASN A 1 182 ? 1.905 0.757 17.991 1.00 76.38 182 ASN A CA 1
ATOM 1442 C C . ASN A 1 182 ? 0.528 1.311 17.589 1.00 76.38 182 ASN A C 1
ATOM 1444 O O . ASN A 1 182 ? 0.126 1.174 16.433 1.00 76.38 182 ASN A O 1
ATOM 1448 N N . GLU A 1 183 ? -0.116 2.038 18.505 1.00 77.81 183 GLU A N 1
ATOM 1449 C CA . GLU A 1 183 ? -1.407 2.721 18.318 1.00 77.81 183 GLU A CA 1
ATOM 1450 C C . GLU A 1 183 ? -1.469 3.623 17.071 1.00 77.81 183 GLU A C 1
ATOM 1452 O O . GLU A 1 183 ? -2.528 3.834 16.472 1.00 77.81 183 GLU A O 1
ATOM 1457 N N . LYS A 1 184 ? -0.323 4.155 16.620 1.00 84.06 184 LYS A N 1
ATOM 1458 C CA . LYS A 1 184 ? -0.262 4.942 15.383 1.00 84.06 184 LYS A CA 1
ATOM 1459 C C . LYS A 1 184 ? -0.718 4.129 14.167 1.00 84.06 184 LYS A C 1
ATOM 1461 O O . LYS A 1 184 ? -1.472 4.660 13.357 1.00 84.06 184 LYS A O 1
ATOM 1466 N N . TYR A 1 185 ? -0.272 2.882 14.034 1.00 84.06 185 TYR A N 1
ATOM 1467 C CA . TYR A 1 185 ? -0.574 1.994 12.905 1.00 84.06 185 TYR A CA 1
ATOM 1468 C C . TYR A 1 185 ? -1.459 0.843 13.382 1.00 84.06 185 TYR A C 1
ATOM 1470 O O . TYR A 1 185 ? -1.097 -0.321 13.262 1.00 84.06 185 TYR A O 1
ATOM 1478 N N . GLU A 1 186 ? -2.599 1.185 13.981 1.00 88.44 186 GLU A N 1
ATOM 1479 C CA . GLU A 1 186 ? -3.486 0.221 14.630 1.00 88.44 186 GLU A CA 1
ATOM 1480 C C . GLU A 1 186 ? -3.862 -0.950 13.704 1.00 88.44 186 GLU A C 1
ATOM 1482 O O . GLU A 1 186 ? -4.220 -0.763 12.532 1.00 88.44 186 GLU A O 1
ATOM 1487 N N . LYS A 1 187 ? -3.823 -2.168 14.255 1.00 93.06 187 LYS A N 1
ATOM 1488 C CA . LYS A 1 187 ? -4.248 -3.385 13.565 1.00 93.06 187 LYS A CA 1
ATOM 1489 C C . LYS A 1 187 ? -5.755 -3.569 13.697 1.00 93.06 187 LYS A C 1
ATOM 1491 O O . LYS A 1 187 ? -6.260 -3.877 14.775 1.00 93.06 187 LYS A O 1
ATOM 1496 N N . ILE A 1 188 ? -6.465 -3.477 12.574 1.00 93.38 188 ILE A N 1
ATOM 1497 C CA . ILE A 1 188 ? -7.916 -3.698 12.551 1.00 93.38 188 ILE A CA 1
ATOM 1498 C C . ILE A 1 188 ? -8.243 -5.182 12.766 1.00 93.38 188 ILE A C 1
ATOM 1500 O O . ILE A 1 188 ? -9.055 -5.511 13.624 1.00 93.38 188 ILE A O 1
ATOM 1504 N N . GLY A 1 189 ? -7.573 -6.075 12.033 1.00 90.25 189 GLY A N 1
ATOM 1505 C CA . GLY A 1 189 ? -7.814 -7.518 12.070 1.00 90.25 189 GLY A CA 1
ATOM 1506 C C . GLY A 1 189 ? -8.581 -8.037 10.850 1.00 90.25 189 GLY A C 1
ATOM 1507 O O . GLY A 1 189 ? -9.636 -7.518 10.476 1.00 90.25 189 GLY A O 1
ATOM 1508 N N . TYR A 1 190 ? -8.045 -9.096 10.232 1.00 85.44 190 TYR A N 1
ATOM 1509 C CA . TYR A 1 190 ? -8.651 -9.756 9.067 1.00 85.44 190 TYR A CA 1
ATOM 1510 C C . TYR A 1 190 ? -9.982 -10.425 9.423 1.00 85.44 190 TYR A C 1
ATOM 1512 O O . TYR A 1 190 ? -10.977 -10.307 8.706 1.00 85.44 190 TYR A O 1
ATOM 1520 N N . THR A 1 191 ? -10.007 -11.089 10.574 1.00 89.62 191 THR A N 1
ATOM 1521 C CA . THR A 1 191 ? -11.204 -11.663 11.188 1.00 89.62 191 THR A CA 1
ATOM 1522 C C . THR A 1 191 ? -11.557 -10.896 12.458 1.00 89.62 191 THR A C 1
ATOM 1524 O O . THR A 1 191 ? -10.727 -10.171 13.010 1.00 89.62 191 THR A O 1
ATOM 1527 N N . ASN A 1 192 ? -12.770 -11.121 12.958 1.00 86.44 192 ASN A N 1
ATOM 1528 C CA . ASN A 1 192 ? -13.223 -10.613 14.252 1.00 86.44 192 ASN A CA 1
ATOM 1529 C C . ASN A 1 192 ? -12.489 -11.230 15.460 1.00 86.44 192 ASN A C 1
ATOM 1531 O O . ASN A 1 192 ? -12.789 -10.868 16.584 1.00 86.44 192 ASN A O 1
ATOM 1535 N N . GLY A 1 193 ? -11.540 -12.151 15.253 1.00 89.00 193 GLY A N 1
ATOM 1536 C CA . GLY A 1 193 ? -10.728 -12.760 16.313 1.00 89.00 193 GLY A CA 1
ATOM 1537 C C . GLY A 1 193 ? -9.323 -12.170 16.454 1.00 89.00 193 GLY A C 1
ATOM 1538 O O . GLY A 1 193 ? -8.506 -12.712 17.192 1.00 89.00 193 GLY A O 1
ATOM 1539 N N . THR A 1 194 ? -8.991 -11.104 15.721 1.00 92.00 194 THR A N 1
ATOM 1540 C CA . THR A 1 194 ? -7.643 -10.508 15.722 1.00 92.00 194 THR A CA 1
ATOM 1541 C C . THR A 1 194 ? -7.704 -8.987 15.751 1.00 92.00 194 THR A C 1
ATOM 1543 O O . THR A 1 194 ? -8.703 -8.410 15.331 1.00 92.00 194 THR A O 1
ATOM 1546 N N . GLY A 1 195 ? -6.623 -8.339 16.200 1.00 92.56 195 GLY A N 1
ATOM 1547 C CA . GLY A 1 195 ? -6.556 -6.875 16.269 1.00 92.56 195 GLY A CA 1
ATOM 1548 C C . GLY A 1 195 ? -7.646 -6.283 17.164 1.00 92.56 195 GLY A C 1
ATOM 1549 O O . GLY A 1 195 ? -8.181 -6.969 18.037 1.00 92.56 195 GLY A O 1
ATOM 1550 N N . ILE A 1 196 ? -8.011 -5.029 16.902 1.00 95.38 196 ILE A N 1
ATOM 1551 C CA . ILE A 1 196 ? -9.042 -4.328 17.676 1.00 95.38 196 ILE A CA 1
ATOM 1552 C C . ILE A 1 196 ? -10.426 -4.982 17.564 1.00 95.38 196 ILE A C 1
ATOM 1554 O O . ILE A 1 196 ? -11.208 -4.928 18.509 1.00 95.38 196 ILE A O 1
ATOM 1558 N N . ARG A 1 197 ? -10.721 -5.655 16.442 1.00 96.25 197 ARG A N 1
ATOM 1559 C CA . ARG A 1 197 ? -11.963 -6.427 16.283 1.00 96.25 197 ARG A CA 1
ATOM 1560 C C . ARG A 1 197 ? -12.016 -7.608 17.255 1.00 96.25 197 ARG A C 1
ATOM 1562 O O . ARG A 1 197 ? -13.047 -7.851 17.870 1.00 96.25 197 ARG A O 1
ATOM 1569 N N . GLY A 1 198 ? -10.881 -8.287 17.444 1.00 96.12 198 GLY A N 1
ATOM 1570 C CA . GLY A 1 198 ? -10.707 -9.343 18.445 1.00 96.12 198 GLY A CA 1
ATOM 1571 C C . GLY A 1 198 ? -10.902 -8.854 19.874 1.00 96.12 198 GLY A C 1
ATOM 1572 O O . GLY A 1 198 ? -11.626 -9.483 20.642 1.00 96.12 198 GLY A O 1
ATOM 1573 N N . GLU A 1 199 ? -10.293 -7.720 20.218 1.00 95.38 199 GLU A N 1
ATOM 1574 C CA . GLU A 1 199 ? -10.460 -7.104 21.540 1.00 95.38 199 GLU A CA 1
ATOM 1575 C C . GLU A 1 199 ? -11.924 -6.726 21.806 1.00 95.38 199 GLU A C 1
ATOM 1577 O O . GLU A 1 199 ? -12.458 -7.044 22.868 1.00 95.38 199 GLU A O 1
ATOM 1582 N N . LEU A 1 200 ? -12.600 -6.113 20.827 1.00 97.44 200 LEU A N 1
ATOM 1583 C CA . LEU A 1 200 ? -14.008 -5.737 20.942 1.00 97.44 200 LEU A CA 1
ATOM 1584 C C . LEU A 1 200 ? -14.919 -6.962 21.083 1.00 97.44 200 LEU A C 1
ATOM 1586 O O . LEU A 1 200 ? -15.840 -6.945 21.901 1.00 97.44 200 LEU A O 1
ATOM 1590 N N . LEU A 1 201 ? -14.655 -8.032 20.326 1.00 97.00 201 LEU A N 1
ATOM 1591 C CA . LEU A 1 201 ? -15.392 -9.289 20.439 1.00 97.00 201 LEU A CA 1
ATOM 1592 C C . LEU A 1 201 ? -15.238 -9.890 21.841 1.00 97.00 201 LEU A C 1
ATOM 1594 O O . LEU A 1 201 ? -16.237 -10.205 22.480 1.00 97.00 201 LEU A O 1
ATOM 1598 N N . GLN A 1 202 ? -14.006 -10.005 22.342 1.00 96.38 202 GLN A N 1
ATOM 1599 C CA . GLN A 1 202 ? -13.743 -10.542 23.680 1.00 96.38 202 GLN A CA 1
ATOM 1600 C C . GLN A 1 202 ? -14.411 -9.701 24.769 1.00 96.38 202 GLN A C 1
ATOM 1602 O O . GLN A 1 202 ? -15.075 -10.253 25.644 1.00 96.38 202 GLN A O 1
ATOM 1607 N N . ALA A 1 203 ? -14.295 -8.375 24.689 1.00 96.25 203 ALA A N 1
ATOM 1608 C CA . ALA A 1 203 ? -14.938 -7.472 25.634 1.00 96.25 203 ALA A CA 1
ATOM 1609 C C . ALA A 1 203 ? -16.467 -7.598 25.592 1.00 96.25 203 ALA A C 1
ATOM 1611 O O . ALA A 1 203 ? -17.105 -7.623 26.640 1.00 96.25 203 ALA A O 1
ATOM 1612 N N . SER A 1 204 ? -17.049 -7.757 24.400 1.00 96.44 204 SER A N 1
ATOM 1613 C CA . SER A 1 204 ? -18.490 -7.969 24.236 1.00 96.44 204 SER A CA 1
ATOM 1614 C C . SER A 1 204 ? -18.951 -9.282 24.871 1.00 96.44 204 SER A C 1
ATOM 1616 O O . SER A 1 204 ? -19.982 -9.309 25.536 1.00 96.44 204 SER A O 1
ATOM 1618 N N . GLU A 1 205 ? -18.197 -10.372 24.709 1.00 94.69 205 GLU A N 1
ATOM 1619 C CA . GLU A 1 205 ? -18.530 -11.667 25.321 1.00 94.69 205 GLU A CA 1
ATOM 1620 C C . GLU A 1 205 ? -18.383 -11.645 26.847 1.00 94.69 205 GLU A C 1
ATOM 1622 O O . GLU A 1 205 ? -19.254 -12.149 27.559 1.00 94.69 205 GLU A O 1
ATOM 1627 N N . ILE A 1 206 ? -17.336 -10.997 27.368 1.00 92.75 206 ILE A N 1
ATOM 1628 C CA . ILE A 1 206 ? -17.174 -10.784 28.812 1.00 92.75 206 ILE A CA 1
ATOM 1629 C C . ILE A 1 206 ? -18.339 -9.948 29.340 1.00 92.75 206 ILE A C 1
ATOM 1631 O O . ILE A 1 206 ? -18.952 -10.323 30.335 1.00 92.75 206 ILE A O 1
ATOM 1635 N N . PHE A 1 207 ? -18.696 -8.854 28.668 1.00 93.31 207 PHE A N 1
ATOM 1636 C CA . PHE A 1 207 ? -19.769 -7.969 29.112 1.00 93.31 207 PHE A CA 1
ATOM 1637 C C . PHE A 1 207 ? -21.134 -8.674 29.141 1.00 93.31 207 PHE A C 1
ATOM 1639 O O . PHE A 1 207 ? -21.869 -8.494 30.102 1.00 93.31 207 PHE A O 1
ATOM 1646 N N . LYS A 1 208 ? -21.438 -9.549 28.166 1.00 91.06 208 LYS A N 1
ATOM 1647 C CA . LYS A 1 208 ? -22.670 -10.373 28.149 1.00 91.06 208 LYS A CA 1
ATOM 1648 C C . LYS A 1 208 ? -22.755 -11.396 29.282 1.00 91.06 208 LYS A C 1
ATOM 1650 O O . LYS A 1 208 ? -23.853 -11.782 29.674 1.00 91.06 208 LYS A O 1
ATOM 1655 N N . THR A 1 209 ? -21.611 -11.932 29.703 1.00 85.94 209 THR A N 1
ATOM 1656 C CA . THR A 1 209 ? -21.530 -13.074 30.632 1.00 85.94 209 THR A CA 1
ATOM 1657 C C . THR A 1 209 ? -21.154 -12.665 32.051 1.00 85.94 209 THR A C 1
ATOM 1659 O O . THR A 1 209 ? -21.216 -13.486 32.967 1.00 85.94 209 THR A O 1
ATOM 1662 N N . SER A 1 210 ? -20.780 -11.401 32.249 1.00 76.12 210 SER A N 1
ATOM 1663 C CA . SER A 1 210 ? -20.414 -10.865 33.551 1.00 76.12 210 SER A CA 1
ATOM 1664 C C . SER A 1 210 ? -21.632 -10.847 34.468 1.00 76.12 210 SER A C 1
ATOM 1666 O O . SER A 1 210 ? -22.578 -10.095 34.253 1.00 76.12 210 SER A O 1
ATOM 1668 N N . ALA A 1 211 ? -21.600 -11.667 35.519 1.00 65.25 211 ALA A N 1
ATOM 1669 C CA . ALA A 1 211 ? -22.604 -11.608 36.569 1.00 65.25 211 ALA A CA 1
ATOM 1670 C C . ALA A 1 211 ? -22.610 -10.211 37.214 1.00 65.25 211 ALA A C 1
ATOM 1672 O O . ALA A 1 211 ? -21.555 -9.607 37.441 1.00 65.25 211 ALA A O 1
ATOM 1673 N N . ILE A 1 212 ? -23.802 -9.706 37.538 1.00 63.94 212 ILE A N 1
ATOM 1674 C CA . ILE A 1 212 ? -23.946 -8.525 38.389 1.00 63.94 212 ILE A CA 1
ATOM 1675 C C . ILE A 1 212 ? -23.496 -8.955 39.787 1.00 63.94 212 ILE A C 1
ATOM 1677 O O . ILE A 1 212 ? -24.231 -9.639 40.498 1.00 63.94 212 ILE A O 1
ATOM 1681 N N . ILE A 1 213 ? -22.272 -8.601 40.176 1.00 55.56 213 ILE A N 1
ATOM 1682 C CA . ILE A 1 213 ? -21.836 -8.765 41.563 1.00 55.56 213 ILE A CA 1
ATOM 1683 C C . ILE A 1 213 ? -22.593 -7.701 42.369 1.00 55.56 213 ILE A C 1
ATOM 1685 O O . ILE A 1 213 ? -22.256 -6.520 42.317 1.00 55.56 213 ILE A O 1
ATOM 1689 N N . MET A 1 214 ? -23.657 -8.112 43.065 1.00 45.88 214 MET A N 1
ATOM 1690 C CA . MET A 1 214 ? -24.459 -7.291 43.988 1.00 45.88 214 MET A CA 1
ATOM 1691 C C . MET A 1 214 ? -23.679 -6.916 45.270 1.00 45.88 214 MET A C 1
ATOM 1693 O O . MET A 1 214 ? -24.221 -6.995 46.364 1.00 45.88 214 MET A O 1
ATOM 1697 N N . GLU A 1 215 ? -22.405 -6.527 45.186 1.00 46.38 215 GLU A N 1
ATOM 1698 C CA . GLU A 1 215 ? -21.676 -6.039 46.373 1.00 46.38 215 GLU A CA 1
ATOM 1699 C C . GLU A 1 215 ? -21.908 -4.544 46.649 1.00 46.38 215 GLU A C 1
ATOM 1701 O O . GLU A 1 215 ? -21.683 -4.098 47.766 1.00 46.38 215 GLU A O 1
ATOM 1706 N N . GLU A 1 216 ? -22.419 -3.765 45.687 1.00 43.12 216 GLU A N 1
ATOM 1707 C CA . GLU A 1 216 ? -22.607 -2.308 45.854 1.00 43.12 216 GLU A CA 1
ATOM 1708 C C . GLU A 1 216 ? -24.053 -1.863 46.148 1.00 43.12 216 GLU A C 1
ATOM 1710 O O . GLU A 1 216 ? -24.273 -0.684 46.395 1.00 43.12 216 GLU A O 1
ATOM 1715 N N . VAL A 1 217 ? -25.046 -2.765 46.185 1.00 43.56 217 VAL A N 1
ATOM 1716 C CA . VAL A 1 217 ? -26.450 -2.374 46.474 1.00 43.56 217 VAL A CA 1
ATOM 1717 C C . VAL A 1 217 ? -26.757 -2.332 47.981 1.00 43.56 217 VAL A C 1
ATOM 1719 O O . VAL A 1 217 ? -27.744 -1.733 48.386 1.00 43.56 217 VAL A O 1
ATOM 1722 N N . LEU A 1 218 ? -25.909 -2.909 48.839 1.00 39.56 218 LEU A N 1
ATOM 1723 C CA . LEU A 1 218 ? -26.192 -3.017 50.279 1.00 39.56 218 LEU A CA 1
ATOM 1724 C C . LEU A 1 218 ? -25.615 -1.887 51.148 1.00 39.56 218 LEU A C 1
ATOM 1726 O O . LEU A 1 218 ? -25.820 -1.911 52.354 1.00 39.56 218 LEU A O 1
ATOM 1730 N N . VAL A 1 219 ? -24.913 -0.899 50.580 1.00 44.34 219 VAL A N 1
ATOM 1731 C CA . VAL A 1 219 ? -24.276 0.165 51.390 1.00 44.34 219 VAL A CA 1
ATOM 1732 C C . VAL A 1 219 ? -25.120 1.446 51.472 1.00 44.34 219 VAL A C 1
ATOM 1734 O O . VAL A 1 219 ? -24.937 2.230 52.398 1.00 44.34 219 VAL A O 1
ATOM 1737 N N . GLU A 1 220 ? -26.089 1.663 50.575 1.00 43.34 220 GLU A N 1
ATOM 1738 C CA . GLU A 1 220 ? -26.920 2.883 50.611 1.00 43.34 220 GLU A CA 1
ATOM 1739 C C . GLU A 1 220 ? -28.212 2.756 51.440 1.00 43.34 220 GLU A C 1
ATOM 1741 O O . GLU A 1 220 ? -28.761 3.778 51.846 1.00 43.34 220 GLU A O 1
ATOM 1746 N N . GLU A 1 221 ? -28.677 1.547 51.781 1.00 43.56 221 GLU A N 1
ATOM 1747 C CA . GLU A 1 221 ? -29.870 1.390 52.638 1.00 43.56 221 GLU A CA 1
ATOM 1748 C C . GLU A 1 221 ? -29.581 1.482 54.150 1.00 43.56 221 GLU A C 1
ATOM 1750 O O . GLU A 1 221 ? -30.509 1.686 54.930 1.00 43.56 221 GLU A O 1
ATOM 1755 N N . GLU A 1 222 ? -28.320 1.417 54.596 1.00 39.47 222 GLU A N 1
ATOM 1756 C CA . GLU A 1 222 ? -27.994 1.423 56.036 1.00 39.47 222 GLU A CA 1
ATOM 1757 C C . GLU A 1 222 ? -27.751 2.822 56.641 1.00 39.47 222 GLU A C 1
ATOM 1759 O O . GLU A 1 222 ? -27.630 2.950 57.858 1.00 39.47 222 GLU A O 1
ATOM 1764 N N . ILE A 1 223 ? -27.734 3.897 55.839 1.00 41.19 223 ILE A N 1
ATOM 1765 C CA . ILE A 1 223 ? -27.430 5.258 56.338 1.00 41.19 223 ILE A CA 1
ATOM 1766 C C . ILE A 1 223 ? -28.698 6.073 56.689 1.00 41.19 223 ILE A C 1
ATOM 1768 O O . ILE A 1 223 ? -28.601 7.115 57.328 1.00 41.19 223 ILE A O 1
ATOM 1772 N N . ILE A 1 224 ? -29.912 5.591 56.387 1.00 42.16 224 ILE A N 1
ATOM 1773 C CA . ILE A 1 224 ? -31.162 6.368 56.594 1.00 42.16 224 ILE A CA 1
ATOM 1774 C C . ILE A 1 224 ? -31.923 5.987 57.891 1.00 42.16 224 ILE A C 1
ATOM 1776 O O . ILE A 1 224 ? -33.035 6.447 58.119 1.00 42.16 224 ILE A O 1
ATOM 1780 N N . GLN A 1 225 ? -31.349 5.195 58.808 1.00 42.56 225 GLN A N 1
ATOM 1781 C CA . GLN A 1 225 ? -32.010 4.861 60.093 1.00 42.56 225 GLN A CA 1
ATOM 1782 C C . GLN A 1 225 ? -31.315 5.387 61.359 1.00 42.56 225 GLN A C 1
ATOM 1784 O O . GLN A 1 225 ? -31.527 4.858 62.454 1.00 42.56 225 GLN A O 1
ATOM 1789 N N . HIS A 1 226 ? -30.519 6.454 61.259 1.00 41.94 226 HIS A N 1
ATOM 1790 C CA . HIS A 1 226 ? -29.954 7.082 62.456 1.00 41.94 226 HIS A CA 1
ATOM 1791 C C . HIS A 1 226 ? -29.916 8.608 62.417 1.00 41.94 226 HIS A C 1
ATOM 1793 O O . HIS A 1 226 ? -28.910 9.217 62.748 1.00 41.94 226 HIS A O 1
ATOM 1799 N N . GLU A 1 227 ? -31.037 9.233 62.076 1.00 42.56 227 GLU A N 1
ATOM 1800 C CA . GLU A 1 227 ? -31.268 10.642 62.393 1.00 42.56 227 GLU A CA 1
ATOM 1801 C C . GLU A 1 227 ? -32.768 10.865 62.601 1.00 42.56 227 GLU A C 1
ATOM 1803 O O . GLU A 1 227 ? -33.521 10.955 61.643 1.00 42.56 227 GLU A O 1
ATOM 1808 N N . GLU A 1 228 ? -33.198 10.835 63.866 1.00 37.97 228 GLU A N 1
ATOM 1809 C CA . GLU A 1 228 ? -34.187 11.741 64.475 1.00 37.97 228 GLU A CA 1
ATOM 1810 C C . GLU A 1 228 ? -34.644 11.176 65.830 1.00 37.97 228 GLU A C 1
ATOM 1812 O O . GLU A 1 228 ? -35.271 10.127 65.911 1.00 37.97 228 GLU A O 1
ATOM 1817 N N . THR A 1 229 ? -34.252 11.859 66.910 1.00 38.25 229 THR A N 1
ATOM 1818 C CA . THR A 1 229 ? -35.125 12.467 67.936 1.00 38.25 229 THR A CA 1
ATOM 1819 C C . THR A 1 229 ? -34.376 12.554 69.268 1.00 38.25 229 THR A C 1
ATOM 1821 O O . THR A 1 229 ? -34.443 11.652 70.100 1.00 38.25 229 THR A O 1
ATOM 1824 N N . ILE A 1 230 ? -33.684 13.670 69.499 1.00 40.97 230 ILE A N 1
ATOM 1825 C CA . ILE A 1 230 ? -33.539 14.219 70.851 1.00 40.97 230 ILE A CA 1
ATOM 1826 C C . ILE A 1 230 ? -33.948 15.685 70.758 1.00 40.97 230 ILE A C 1
ATOM 1828 O O . ILE A 1 230 ? -33.109 16.568 70.637 1.00 40.97 230 ILE A O 1
ATOM 1832 N N . GLU A 1 231 ? -35.255 15.923 70.805 1.00 37.41 231 GLU A N 1
ATOM 1833 C CA . GLU A 1 231 ? -35.810 17.197 71.249 1.00 37.41 231 GLU A CA 1
ATOM 1834 C C . GLU A 1 231 ? -36.936 16.917 72.251 1.00 37.41 231 GLU A C 1
ATOM 1836 O O . GLU A 1 231 ? -37.936 16.271 71.951 1.00 37.41 231 GLU A O 1
ATOM 1841 N N . GLU A 1 232 ? -36.661 17.347 73.481 1.00 40.50 232 GLU A N 1
ATOM 1842 C CA . GLU A 1 232 ? -37.584 17.887 74.479 1.00 40.50 232 GLU A CA 1
ATOM 1843 C C . GLU A 1 232 ? -38.934 17.187 74.712 1.00 40.50 232 GLU A C 1
ATOM 1845 O O . GLU A 1 232 ? -39.946 17.468 74.076 1.00 40.50 232 GLU A O 1
ATOM 1850 N N . ALA A 1 233 ? -39.007 16.427 75.809 1.00 36.62 233 ALA A N 1
ATOM 1851 C CA . ALA A 1 233 ? -40.247 16.307 76.567 1.00 36.62 233 ALA A CA 1
ATOM 1852 C C . ALA A 1 233 ? -39.960 16.383 78.070 1.00 36.62 233 ALA A C 1
ATOM 1854 O O . ALA A 1 233 ? -39.339 15.507 78.672 1.00 36.62 233 ALA A O 1
ATOM 1855 N N . ALA A 1 234 ? -40.426 17.481 78.658 1.00 37.75 234 ALA A N 1
ATOM 1856 C CA . ALA A 1 234 ? -40.516 17.712 80.085 1.00 37.75 234 ALA A CA 1
ATOM 1857 C C . ALA A 1 234 ? -41.220 16.551 80.808 1.00 37.75 234 ALA A C 1
ATOM 1859 O O . ALA A 1 234 ? -42.313 16.142 80.420 1.00 37.75 234 ALA A O 1
ATOM 1860 N N . ILE A 1 235 ? -40.645 16.091 81.920 1.00 41.88 235 ILE A N 1
ATOM 1861 C CA . ILE A 1 235 ? -41.389 15.357 82.946 1.00 41.88 235 ILE A CA 1
ATOM 1862 C C . ILE A 1 235 ? -41.251 16.138 84.246 1.00 41.88 235 ILE A C 1
ATOM 1864 O O . ILE A 1 235 ? -40.209 16.146 84.900 1.00 41.88 235 ILE A O 1
ATOM 1868 N N . GLN A 1 236 ? -42.332 16.828 84.587 1.00 37.31 236 GLN A N 1
ATOM 1869 C CA . GLN A 1 236 ? -42.543 17.502 85.854 1.00 37.31 236 GLN A CA 1
ATOM 1870 C C . GLN A 1 236 ? -43.653 16.737 86.598 1.00 37.31 236 GLN A C 1
ATOM 1872 O O . GLN A 1 236 ? -44.758 16.646 86.073 1.00 37.31 236 GLN A O 1
ATOM 1877 N N . PHE A 1 237 ? -43.351 16.301 87.837 1.00 36.03 237 PHE A N 1
ATOM 1878 C CA . PHE A 1 237 ? -44.280 16.132 88.984 1.00 36.03 237 PHE A CA 1
ATOM 1879 C C . PHE A 1 237 ? -45.238 14.890 88.943 1.00 36.03 237 PHE A C 1
ATOM 1881 O O . PHE A 1 237 ? -45.867 14.646 87.926 1.00 36.03 237 PHE A O 1
ATOM 1888 N N . ILE A 1 238 ? -45.388 14.003 89.961 1.00 36.72 238 ILE A N 1
ATOM 1889 C CA . ILE A 1 238 ? -45.966 14.185 91.327 1.00 36.72 238 ILE A CA 1
ATOM 1890 C C . ILE A 1 238 ? -45.975 12.861 92.162 1.00 36.72 238 ILE A C 1
ATOM 1892 O O . ILE A 1 238 ? -46.455 11.860 91.643 1.00 36.72 238 ILE A O 1
ATOM 1896 N N . TRP A 1 239 ? -45.563 12.970 93.449 1.00 35.56 239 TRP A N 1
ATOM 1897 C CA . TRP A 1 239 ? -45.968 12.297 94.730 1.00 35.56 239 TRP A CA 1
ATOM 1898 C C . TRP A 1 239 ? -45.632 10.798 94.925 1.00 35.56 239 TRP A C 1
ATOM 1900 O O . TRP A 1 239 ? -45.728 10.019 93.987 1.00 35.56 239 TRP A O 1
ATOM 1910 N N . ASP A 1 240 ? -45.130 10.323 96.076 1.00 35.38 240 ASP A N 1
ATOM 1911 C CA . ASP A 1 240 ? -45.424 10.614 97.502 1.00 35.38 240 ASP A CA 1
ATOM 1912 C C . ASP A 1 240 ? -44.218 11.04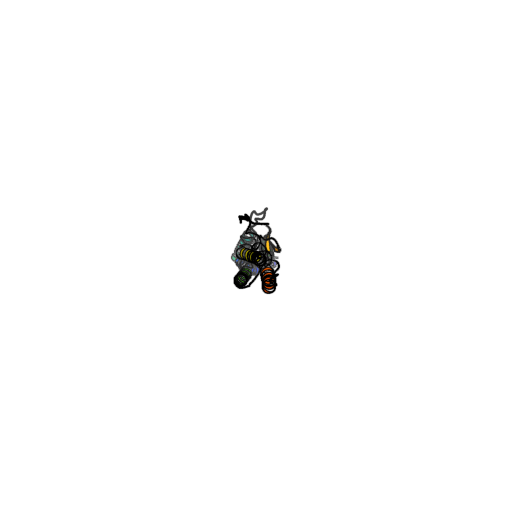9 98.366 1.00 35.38 240 ASP A C 1
ATOM 1914 O O . ASP A 1 240 ? -43.073 10.634 98.066 1.00 35.38 240 ASP A O 1
#

Radius of gyration: 35.03 Å; chains: 1; bounding box: 79×31×138 Å

Secondary structure (DSSP, 8-state):
-HHHHHHHHHHHHHHHHHHHHHHHHHHHTEE--SSSSGGGS-TTSEE---PBPTTT--BHHHHHHHHHHHHHHHHHTTTTT-S-HHHHHHHHHHHHHHHHHHHTSPBP-HHHHHHHHHHHHHHHHHHHHHHHHS---HHHHHHHHHHHHHHHHHHH-TT-BTT-EEEEEPTTS-EEEEE--SGGG-B--SSTTSHHHHHHHHHHHHHHH----TTSSSSSSSSTTS--------------

Sequence (240 aa):
MQIENINNIRVVEEELADFLVMATELKTKIKSSANKTGNDVSTNYILVSNGKNPITNETISVAYSKAISVASSIIRYAGEDKYSYEEIIEATENLNTLYYKIKDNPRGNKEATEKAKQALKEEIDQARSLLESHVASGKQKQAFEEVILKAERAYKNRYASLNGTYYIEHTNGEVEEIYNNNEKYEKIGYTNGTGIRGELLQASEIFKTSAIIMEEVLVEEEIIQHEETIEEAAIQFIWD

pLDDT: mean 85.8, std 17.9, range [35.38, 98.5]